Protein AF-A0A0S1YDM1-F1 (afdb_monomer_lite)

Structure (mmCIF, N/CA/C/O backbone):
data_AF-A0A0S1YDM1-F1
#
_entry.id   AF-A0A0S1YDM1-F1
#
loop_
_atom_site.group_PDB
_atom_site.id
_atom_site.type_symbol
_atom_site.label_atom_id
_atom_site.label_alt_id
_atom_site.label_comp_id
_atom_site.label_asym_id
_atom_site.label_entity_id
_atom_site.label_seq_id
_atom_site.pdbx_PDB_ins_code
_atom_site.Cartn_x
_atom_site.Cartn_y
_atom_site.Cartn_z
_atom_site.occupancy
_atom_site.B_iso_or_equiv
_atom_site.auth_seq_id
_atom_site.auth_comp_id
_atom_site.auth_asym_id
_atom_site.auth_atom_id
_atom_site.pdbx_PDB_model_num
ATOM 1 N N . ALA A 1 1 ? -24.135 -14.936 -1.635 1.00 32.44 1 ALA A N 1
ATOM 2 C CA . ALA A 1 1 ? -23.508 -14.567 -2.917 1.00 32.44 1 ALA A CA 1
ATOM 3 C C . ALA A 1 1 ? -22.575 -13.408 -2.622 1.00 32.44 1 ALA A C 1
ATOM 5 O O . ALA A 1 1 ? -23.009 -12.473 -1.967 1.00 32.44 1 ALA A O 1
ATOM 6 N N . ALA A 1 2 ? -21.295 -13.544 -2.960 1.00 26.58 2 ALA A N 1
ATOM 7 C CA . ALA A 1 2 ? -20.274 -12.556 -2.639 1.00 26.58 2 ALA A CA 1
ATOM 8 C C . ALA A 1 2 ? -20.527 -11.263 -3.426 1.00 26.58 2 ALA A C 1
ATOM 10 O O . ALA A 1 2 ? -20.578 -11.298 -4.653 1.00 26.58 2 ALA A O 1
ATOM 11 N N . ILE A 1 3 ? -20.692 -10.150 -2.713 1.00 24.20 3 ILE A N 1
ATOM 12 C CA . ILE A 1 3 ? -20.646 -8.800 -3.273 1.00 24.20 3 ILE A CA 1
ATOM 13 C C . ILE A 1 3 ? -19.376 -8.174 -2.704 1.00 24.20 3 ILE A C 1
ATOM 15 O O . ILE A 1 3 ? -19.343 -7.690 -1.578 1.00 24.20 3 ILE A O 1
ATOM 19 N N . THR A 1 4 ? -18.291 -8.274 -3.466 1.00 29.75 4 THR A N 1
ATOM 20 C CA . THR A 1 4 ? -17.037 -7.562 -3.218 1.00 29.75 4 THR A CA 1
ATOM 21 C C . THR A 1 4 ? -17.192 -6.144 -3.756 1.00 29.75 4 THR A C 1
ATOM 23 O O . THR A 1 4 ? -16.848 -5.871 -4.900 1.00 29.75 4 THR A O 1
ATOM 26 N N . GLY A 1 5 ? -17.763 -5.255 -2.947 1.00 26.64 5 GLY A N 1
ATOM 27 C CA . GLY A 1 5 ? -17.785 -3.818 -3.210 1.00 26.64 5 GLY A CA 1
ATOM 28 C C . GLY A 1 5 ? -16.510 -3.164 -2.691 1.00 26.64 5 GLY A C 1
ATOM 29 O O . GLY A 1 5 ? -16.541 -2.460 -1.686 1.00 26.64 5 GLY A O 1
ATOM 30 N N . TYR A 1 6 ? -15.379 -3.434 -3.342 1.00 29.48 6 TYR A N 1
ATOM 31 C CA . TYR A 1 6 ? -14.319 -2.435 -3.384 1.00 29.48 6 TYR A CA 1
ATOM 32 C C . TYR A 1 6 ? -14.695 -1.501 -4.528 1.00 29.48 6 TYR A C 1
ATOM 34 O O . TYR A 1 6 ? -14.703 -1.929 -5.678 1.00 29.48 6 TYR A O 1
ATOM 42 N N . ASP A 1 7 ? -15.024 -0.252 -4.204 1.00 27.28 7 ASP A N 1
ATOM 43 C CA . ASP A 1 7 ? -15.068 0.855 -5.161 1.00 27.28 7 ASP A CA 1
ATOM 44 C C . ASP A 1 7 ? -13.657 1.047 -5.752 1.00 27.28 7 ASP A C 1
ATOM 46 O O . ASP A 1 7 ? -12.884 1.917 -5.352 1.00 27.28 7 ASP A O 1
ATOM 50 N N . SER A 1 8 ? -13.288 0.174 -6.691 1.00 32.75 8 SER A N 1
ATOM 51 C CA . SER A 1 8 ? -12.158 0.344 -7.607 1.00 32.75 8 SER A CA 1
ATOM 52 C C . SER A 1 8 ? -12.532 1.205 -8.816 1.00 32.75 8 SER A C 1
ATOM 54 O O . SER A 1 8 ? -11.672 1.560 -9.623 1.00 32.75 8 SER A O 1
ATOM 56 N N . ASP A 1 9 ? -13.802 1.594 -8.927 1.00 30.91 9 ASP A N 1
ATOM 57 C CA . ASP A 1 9 ? -14.352 2.248 -10.114 1.00 30.91 9 ASP A CA 1
ATOM 58 C C . ASP A 1 9 ? -13.980 3.735 -10.228 1.00 30.91 9 ASP A C 1
ATOM 60 O O . ASP A 1 9 ? -14.318 4.382 -11.217 1.00 30.91 9 ASP A O 1
ATOM 64 N N . TYR A 1 10 ? -13.208 4.283 -9.280 1.00 31.48 10 TYR A N 1
ATOM 65 C CA . TYR A 1 10 ? -12.717 5.664 -9.373 1.00 31.48 10 TYR A CA 1
ATOM 66 C C . TYR A 1 10 ? -11.319 5.817 -10.003 1.00 31.48 10 TYR A C 1
ATOM 68 O O . TYR A 1 10 ? -10.929 6.938 -10.333 1.00 31.48 10 TYR A O 1
ATOM 76 N N . TYR A 1 11 ? -10.576 4.724 -10.235 1.00 32.38 11 TYR A N 1
ATOM 77 C CA . TYR A 1 11 ? -9.282 4.776 -10.944 1.00 32.38 11 TYR A CA 1
ATOM 78 C C . TYR A 1 11 ? -9.198 3.929 -12.214 1.00 32.38 11 TYR A C 1
ATOM 80 O O . TYR A 1 11 ? -8.277 4.131 -13.004 1.00 32.38 11 TYR A O 1
ATOM 88 N N . ALA A 1 12 ? -10.196 3.096 -12.509 1.00 33.78 12 ALA A N 1
ATOM 89 C CA . ALA A 1 12 ? -10.382 2.580 -13.857 1.00 33.78 12 ALA A CA 1
ATOM 90 C C . ALA A 1 12 ? -11.057 3.655 -14.723 1.00 33.78 12 ALA A C 1
ATOM 92 O O . ALA A 1 12 ? -12.190 3.503 -15.178 1.00 33.78 12 ALA A O 1
ATOM 93 N N . ARG A 1 13 ? -10.344 4.758 -15.004 1.00 31.86 13 ARG A N 1
ATOM 94 C CA . ARG A 1 13 ? -10.585 5.405 -16.293 1.00 31.86 13 ARG A CA 1
ATOM 95 C C . ARG A 1 13 ? -10.283 4.321 -17.316 1.00 31.86 13 ARG A C 1
ATOM 97 O O . ARG A 1 13 ? -9.120 4.013 -17.557 1.00 31.86 13 ARG A O 1
ATOM 104 N N . TYR A 1 14 ? -11.340 3.739 -17.873 1.00 36.03 14 TYR A N 1
ATOM 105 C CA . TYR A 1 14 ? -11.335 3.265 -19.243 1.00 36.03 14 TYR A CA 1
ATOM 106 C C . TYR A 1 14 ? -10.767 4.419 -20.069 1.00 36.03 14 TYR A C 1
ATOM 108 O O . TYR A 1 14 ? -11.479 5.339 -20.469 1.00 36.03 14 TYR A O 1
ATOM 116 N N . ILE A 1 15 ? -9.445 4.429 -20.228 1.00 39.94 15 ILE A N 1
ATOM 117 C CA . ILE A 1 15 ? -8.819 5.085 -21.353 1.00 39.94 15 ILE A CA 1
ATOM 118 C C . ILE A 1 15 ? -9.238 4.181 -22.496 1.00 39.94 15 ILE A C 1
ATOM 120 O O . ILE A 1 15 ? -8.611 3.158 -22.760 1.00 39.94 15 ILE A O 1
ATOM 124 N N . ASP A 1 16 ? -10.380 4.517 -23.089 1.00 41.19 16 ASP A N 1
ATOM 125 C CA . ASP A 1 16 ? -10.638 4.175 -24.476 1.00 41.19 16 ASP A CA 1
ATOM 126 C C . ASP A 1 16 ? -9.322 4.483 -25.203 1.00 41.19 16 ASP A C 1
ATOM 128 O O . ASP A 1 16 ? -8.833 5.614 -25.050 1.00 41.19 16 ASP A O 1
ATOM 132 N N . PRO A 1 17 ? -8.633 3.494 -25.802 1.00 48.62 17 PRO A N 1
ATOM 133 C CA . PRO A 1 17 ? -7.357 3.746 -26.439 1.00 48.62 17 PRO A CA 1
ATOM 134 C C . PRO A 1 17 ? -7.623 4.806 -27.493 1.00 48.62 17 PRO A C 1
ATOM 136 O O . PRO A 1 17 ? -8.245 4.528 -28.510 1.00 48.62 17 PRO A O 1
ATOM 139 N N . ASP A 1 18 ? -7.213 6.039 -27.195 1.00 50.53 18 ASP A N 1
ATOM 140 C CA . ASP A 1 18 ? -7.276 7.159 -28.118 1.00 50.53 18 ASP A CA 1
ATOM 141 C C . ASP A 1 18 ? -6.656 6.629 -29.414 1.00 50.53 18 ASP A C 1
ATOM 143 O O . ASP A 1 18 ? -5.448 6.382 -29.456 1.00 50.53 18 ASP A O 1
ATOM 147 N N . GLU A 1 19 ? -7.466 6.397 -30.456 1.00 55.09 19 GLU A N 1
ATOM 148 C CA . GLU A 1 19 ? -7.022 5.743 -31.704 1.00 55.09 19 GLU A CA 1
ATOM 149 C C . GLU A 1 19 ? -5.884 6.526 -32.393 1.00 55.09 19 GLU A C 1
ATOM 151 O O . GLU A 1 19 ? -5.262 6.053 -33.341 1.00 55.09 19 GLU A O 1
ATOM 156 N N . ASN A 1 20 ? -5.589 7.721 -31.872 1.00 68.06 20 ASN A N 1
ATOM 157 C CA . ASN A 1 20 ? -4.557 8.646 -32.298 1.00 68.06 20 ASN A CA 1
ATOM 158 C C . ASN A 1 20 ? -3.315 8.683 -31.377 1.00 68.06 20 ASN A C 1
ATOM 160 O O . ASN A 1 20 ? -2.528 9.628 -31.468 1.00 68.06 20 ASN A O 1
ATOM 164 N N . LYS A 1 21 ? -3.116 7.728 -30.457 1.00 77.62 21 LYS A N 1
ATOM 165 C CA . LYS A 1 21 ? -1.945 7.699 -29.558 1.00 77.62 21 LYS A CA 1
ATOM 166 C C . LYS A 1 21 ? -1.210 6.366 -29.580 1.00 77.62 21 LYS A C 1
ATOM 168 O O . LYS A 1 21 ? -1.808 5.302 -29.702 1.00 77.62 21 LYS A O 1
ATOM 173 N N . ILE A 1 22 ? 0.112 6.442 -29.442 1.00 83.56 22 ILE A N 1
ATOM 174 C CA . ILE A 1 22 ? 0.943 5.264 -29.200 1.00 83.56 22 ILE A CA 1
ATOM 175 C C . ILE A 1 22 ? 0.695 4.789 -27.768 1.00 83.56 22 ILE A C 1
ATOM 177 O O . ILE A 1 22 ? 0.788 5.569 -26.815 1.00 83.56 22 ILE A O 1
ATOM 181 N N . THR A 1 23 ? 0.397 3.502 -27.630 1.00 88.38 23 THR A N 1
ATOM 182 C CA . THR A 1 23 ? 0.085 2.864 -26.351 1.00 88.38 23 THR A CA 1
ATOM 183 C C . THR A 1 23 ? 0.954 1.633 -26.132 1.00 88.38 23 THR A C 1
ATOM 185 O O . THR A 1 23 ? 1.455 1.020 -27.076 1.00 88.38 23 THR A O 1
ATOM 188 N N . PHE A 1 24 ? 1.143 1.270 -24.868 1.00 90.25 24 PHE A N 1
ATOM 189 C CA . PHE A 1 24 ? 1.845 0.068 -24.448 1.00 90.25 24 PHE A CA 1
ATOM 190 C C . PHE A 1 24 ? 0.933 -0.757 -23.549 1.00 90.25 24 PHE A C 1
ATOM 192 O O . PHE A 1 24 ? 0.571 -0.323 -22.454 1.00 90.25 24 PHE A O 1
ATOM 199 N N . ALA A 1 25 ? 0.617 -1.970 -23.989 1.00 92.38 25 ALA A N 1
ATOM 200 C CA . ALA A 1 25 ? 0.112 -3.019 -23.123 1.00 92.38 25 ALA A CA 1
ATOM 201 C C . ALA A 1 25 ? 1.315 -3.682 -22.437 1.00 92.38 25 ALA A C 1
ATOM 203 O O . ALA A 1 25 ? 2.121 -4.355 -23.084 1.00 92.38 25 ALA A O 1
ATOM 204 N N . ILE A 1 26 ? 1.468 -3.485 -21.131 1.00 93.38 26 ILE A N 1
ATOM 205 C CA . ILE A 1 26 ? 2.567 -4.057 -20.350 1.00 93.38 26 ILE A CA 1
ATOM 206 C C . ILE A 1 26 ? 2.018 -5.227 -19.521 1.00 93.38 26 ILE A C 1
ATOM 208 O O . ILE A 1 26 ? 1.222 -5.058 -18.596 1.00 93.38 26 ILE A O 1
ATOM 212 N N . ASN A 1 27 ? 2.451 -6.434 -19.886 1.00 93.06 27 ASN A N 1
ATOM 213 C CA . ASN A 1 27 ? 2.052 -7.711 -19.301 1.00 93.06 27 ASN A CA 1
ATOM 214 C C . ASN A 1 27 ? 3.294 -8.490 -18.869 1.00 93.06 27 ASN A C 1
ATOM 216 O O . ASN A 1 27 ? 3.722 -9.426 -19.549 1.00 93.06 27 ASN A O 1
ATOM 220 N N . VAL A 1 28 ? 3.877 -8.069 -17.751 1.00 94.00 28 VAL A N 1
ATOM 221 C CA . VAL A 1 28 ? 5.084 -8.674 -17.187 1.00 94.00 28 VAL A CA 1
ATOM 222 C C . VAL A 1 28 ? 4.777 -9.378 -15.872 1.00 94.00 28 VAL A C 1
ATOM 224 O O . VAL A 1 28 ? 3.833 -9.026 -15.171 1.00 94.00 28 VAL A O 1
ATOM 227 N N . ASP A 1 29 ? 5.598 -10.356 -15.520 1.00 94.44 29 ASP A N 1
ATOM 228 C CA . ASP A 1 29 ? 5.584 -10.959 -14.190 1.00 94.44 29 ASP A CA 1
ATOM 229 C C . ASP A 1 29 ? 6.898 -10.638 -13.465 1.00 94.44 29 ASP A C 1
ATOM 231 O O . ASP A 1 29 ? 7.967 -10.539 -14.062 1.00 94.44 29 ASP A O 1
ATOM 235 N N . GLY A 1 30 ? 6.833 -10.417 -12.161 1.00 94.38 30 GLY A N 1
ATOM 236 C CA . GLY A 1 30 ? 7.998 -10.200 -11.321 1.00 94.38 30 GLY A CA 1
ATOM 237 C C . GLY A 1 30 ? 8.672 -11.513 -10.955 1.00 94.38 30 GLY A C 1
ATOM 238 O O . GLY A 1 30 ? 8.038 -12.386 -10.379 1.00 94.38 30 GLY A O 1
ATOM 239 N N . PHE A 1 31 ? 9.963 -11.632 -11.229 1.00 95.00 31 PHE A N 1
ATOM 240 C CA . PHE A 1 31 ? 10.828 -12.729 -10.821 1.00 95.00 31 PHE A CA 1
ATOM 241 C C . PHE A 1 31 ? 11.719 -12.273 -9.663 1.00 95.00 31 PHE A C 1
ATOM 243 O O . PHE A 1 31 ? 12.520 -11.348 -9.813 1.00 95.00 31 PHE A O 1
ATOM 250 N N . VAL A 1 32 ? 11.579 -12.896 -8.493 1.00 93.88 32 VAL A N 1
ATOM 251 C CA . VAL A 1 32 ? 12.285 -12.458 -7.280 1.00 93.88 32 VAL A CA 1
ATOM 252 C C . VAL A 1 32 ? 13.709 -13.035 -7.228 1.00 93.88 32 VAL A C 1
ATOM 254 O O . VAL A 1 32 ? 13.878 -14.248 -7.093 1.00 93.88 32 VAL A O 1
ATOM 257 N N . GLU A 1 33 ? 14.731 -12.168 -7.263 1.00 90.81 33 GLU A N 1
ATOM 258 C CA . GLU A 1 33 ? 16.161 -12.511 -7.197 1.00 90.81 33 GLU A CA 1
ATOM 259 C C . GLU A 1 33 ? 16.465 -13.497 -6.063 1.00 90.81 33 GLU A C 1
ATOM 261 O O . GLU A 1 33 ? 16.051 -13.315 -4.916 1.00 90.81 33 GLU A O 1
ATOM 266 N N . GLY A 1 34 ? 17.228 -14.545 -6.381 1.00 83.75 34 GLY A N 1
ATOM 267 C CA . GLY A 1 34 ? 17.620 -15.563 -5.404 1.00 83.75 34 GLY A CA 1
ATOM 268 C C . GLY A 1 34 ? 16.482 -16.492 -4.969 1.00 83.75 34 GLY A C 1
ATOM 269 O O . GLY A 1 34 ? 16.659 -17.270 -4.032 1.00 83.75 34 GLY A O 1
ATOM 270 N N . SER A 1 35 ? 15.329 -16.443 -5.637 1.00 84.44 35 SER A N 1
ATOM 271 C CA . SER A 1 35 ? 14.209 -17.355 -5.415 1.00 84.44 35 SER A CA 1
ATOM 272 C C . SER A 1 35 ? 13.588 -17.806 -6.741 1.00 84.44 35 SER A C 1
ATOM 274 O O . SER A 1 35 ? 13.873 -17.240 -7.789 1.00 84.44 35 SER A O 1
ATOM 276 N N . ASN A 1 36 ? 12.709 -18.809 -6.686 1.00 82.56 36 ASN A N 1
ATOM 277 C CA . ASN A 1 36 ? 11.883 -19.226 -7.828 1.00 82.56 36 ASN A CA 1
ATOM 278 C C . ASN A 1 36 ? 10.458 -18.649 -7.738 1.00 82.56 36 ASN A C 1
ATOM 280 O O . ASN A 1 36 ? 9.514 -19.246 -8.249 1.00 82.56 36 ASN A O 1
ATOM 284 N N . GLN A 1 37 ? 10.274 -17.555 -6.995 1.00 91.00 37 GLN A N 1
ATOM 285 C CA . GLN A 1 37 ? 8.965 -16.951 -6.793 1.00 91.00 37 GLN A CA 1
ATOM 286 C C . GLN A 1 37 ? 8.643 -15.982 -7.935 1.00 91.00 37 GLN A C 1
ATOM 288 O O . GLN A 1 37 ? 9.402 -15.045 -8.191 1.00 91.00 37 GLN A O 1
ATOM 293 N N . GLU A 1 38 ? 7.480 -16.188 -8.551 1.00 92.94 38 GLU A N 1
ATOM 294 C CA . GLU A 1 38 ? 6.880 -15.277 -9.524 1.00 92.94 38 GLU A CA 1
ATOM 295 C C . GLU A 1 38 ? 5.737 -14.471 -8.887 1.00 92.94 38 GLU A C 1
ATOM 297 O O . GLU A 1 38 ? 4.997 -14.971 -8.034 1.00 92.94 38 GLU A O 1
ATOM 302 N N . ILE A 1 39 ? 5.598 -13.210 -9.291 1.00 91.62 39 ILE A N 1
ATOM 303 C CA . ILE A 1 39 ? 4.584 -12.268 -8.807 1.00 91.62 39 ILE A CA 1
ATOM 304 C C . ILE A 1 39 ? 3.885 -11.652 -10.014 1.00 91.62 39 ILE A C 1
ATOM 306 O O . ILE A 1 39 ? 4.530 -11.078 -10.881 1.00 91.62 39 ILE A O 1
ATOM 310 N N . LEU A 1 40 ? 2.561 -11.737 -10.076 1.00 91.19 40 LEU A N 1
ATOM 311 C CA . LEU A 1 40 ? 1.801 -11.203 -11.207 1.00 91.19 40 LEU A CA 1
ATOM 312 C C . LEU A 1 40 ? 1.792 -9.662 -11.182 1.00 91.19 40 LEU A C 1
ATOM 314 O O . LEU A 1 40 ? 1.303 -9.071 -10.219 1.00 91.19 40 LEU A O 1
ATOM 318 N N . ILE A 1 41 ? 2.289 -9.018 -12.248 1.00 86.81 41 ILE A N 1
ATOM 319 C CA . ILE A 1 41 ? 2.290 -7.548 -12.432 1.00 86.81 41 ILE A CA 1
ATOM 320 C C . ILE A 1 41 ? 1.743 -7.219 -13.834 1.00 86.81 41 ILE A C 1
ATOM 322 O O . ILE A 1 41 ? 2.421 -6.691 -14.715 1.00 86.81 41 ILE A O 1
ATOM 326 N N . ARG A 1 42 ? 0.485 -7.597 -14.074 1.00 82.88 42 ARG A N 1
ATOM 327 C CA . ARG A 1 42 ? -0.145 -7.552 -15.405 1.00 82.88 42 ARG A CA 1
ATOM 328 C C 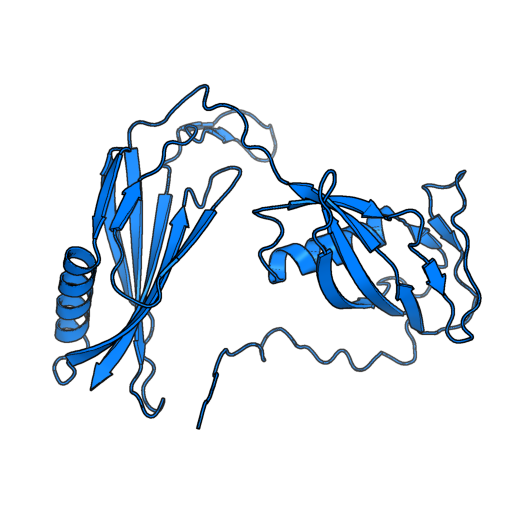. ARG A 1 42 ? -1.197 -6.451 -15.518 1.00 82.88 42 ARG A C 1
ATOM 330 O O . ARG A 1 42 ? -1.681 -5.947 -14.507 1.00 82.88 42 ARG A O 1
ATOM 337 N N . GLY A 1 43 ? -1.601 -6.149 -16.755 1.00 78.50 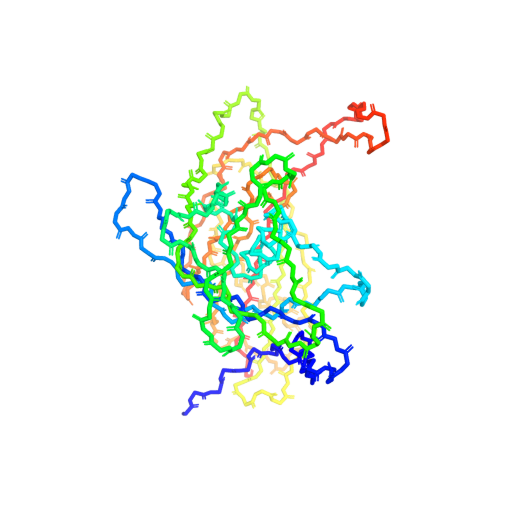43 GLY A N 1
ATOM 338 C CA . GLY A 1 43 ? -2.749 -5.281 -17.039 1.00 78.50 43 GLY A CA 1
ATOM 339 C C . GLY A 1 43 ? -2.445 -3.786 -16.991 1.00 78.50 43 GLY A C 1
ATOM 340 O O . GLY A 1 43 ? -3.336 -2.990 -16.712 1.00 78.50 43 GLY A O 1
ATOM 341 N N . ILE A 1 44 ? -1.195 -3.397 -17.241 1.00 87.06 44 ILE A N 1
ATOM 342 C CA . ILE A 1 44 ? -0.796 -1.990 -17.280 1.00 87.06 44 ILE A CA 1
ATOM 343 C C . ILE A 1 44 ? -1.007 -1.460 -18.700 1.00 87.06 44 ILE A C 1
ATOM 345 O O . ILE A 1 44 ? -0.499 -2.035 -19.665 1.00 87.06 44 ILE A O 1
ATOM 349 N N . HIS A 1 45 ? -1.701 -0.330 -18.813 1.00 85.75 45 HIS A N 1
ATOM 350 C CA . HIS A 1 45 ? -1.821 0.433 -20.053 1.00 85.75 45 HIS A CA 1
ATOM 351 C C . HIS A 1 45 ? -1.072 1.758 -19.901 1.00 85.75 45 HIS A C 1
ATOM 353 O O . HIS A 1 45 ? -1.514 2.647 -19.174 1.00 85.75 45 HIS A O 1
ATOM 359 N N . HIS A 1 46 ? 0.073 1.884 -20.575 1.00 84.56 46 HIS A N 1
ATOM 360 C CA . HIS A 1 46 ? 0.866 3.117 -20.609 1.00 84.56 46 HIS A CA 1
ATOM 361 C C . HIS A 1 46 ? 0.627 3.858 -21.923 1.00 84.56 46 HIS A C 1
ATOM 363 O O . HIS A 1 46 ? 0.606 3.252 -22.994 1.00 84.56 46 HIS A O 1
ATOM 369 N N . VAL A 1 47 ? 0.438 5.172 -21.852 1.00 84.06 47 VAL A N 1
ATOM 370 C CA . VAL A 1 47 ? 0.171 6.026 -23.016 1.00 84.06 47 VAL A CA 1
ATOM 371 C C . VAL A 1 47 ? 1.287 7.052 -23.110 1.00 84.06 47 VAL A C 1
ATOM 373 O O . VAL A 1 47 ? 1.545 7.752 -22.133 1.00 84.06 47 VAL A O 1
ATOM 376 N N . LEU A 1 48 ? 1.919 7.177 -24.281 1.00 77.31 48 LEU A N 1
ATOM 377 C CA . LEU A 1 48 ? 2.902 8.242 -24.480 1.00 77.31 48 LEU A CA 1
ATOM 378 C C . LEU A 1 48 ? 2.206 9.598 -24.487 1.00 77.31 48 LEU A C 1
ATOM 380 O O . LEU A 1 48 ? 1.241 9.827 -25.222 1.00 77.31 48 LEU A O 1
ATOM 384 N N . THR A 1 49 ? 2.715 10.505 -23.662 1.00 69.75 49 THR A N 1
ATOM 385 C CA . THR A 1 49 ? 2.164 11.851 -23.500 1.00 69.75 49 THR A CA 1
ATOM 386 C C . THR A 1 49 ? 2.440 12.733 -24.719 1.00 69.75 49 THR A C 1
ATOM 388 O O . 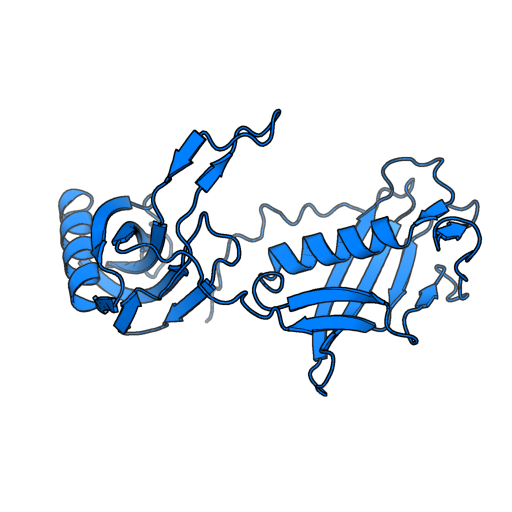THR A 1 49 ? 1.612 13.581 -25.049 1.00 69.75 49 THR A O 1
ATOM 391 N N . ASP A 1 50 ? 3.570 12.523 -25.404 1.00 73.56 50 ASP A N 1
ATOM 392 C CA . ASP A 1 50 ? 3.932 13.211 -26.647 1.00 73.56 50 ASP A CA 1
ATOM 393 C C . ASP A 1 50 ? 3.738 12.282 -27.856 1.00 73.56 50 ASP A C 1
ATOM 395 O O . ASP A 1 50 ? 4.412 11.267 -28.011 1.00 73.56 50 ASP A O 1
ATOM 399 N N . GLN A 1 51 ? 2.822 12.650 -28.753 1.00 64.69 51 GLN A N 1
ATOM 400 C CA . GLN A 1 51 ? 2.526 11.888 -29.973 1.00 64.69 51 GLN A CA 1
ATOM 401 C C . GLN A 1 51 ? 3.684 11.882 -30.982 1.00 64.69 51 GLN A C 1
ATOM 403 O O . GLN A 1 51 ? 3.725 11.022 -31.859 1.00 64.69 51 GLN A O 1
ATOM 408 N N . ASN A 1 52 ? 4.625 12.823 -30.867 1.00 66.88 52 ASN A N 1
ATOM 409 C CA . ASN A 1 52 ? 5.834 12.862 -31.686 1.00 66.88 52 ASN A CA 1
ATOM 410 C C . ASN A 1 52 ? 6.994 12.078 -31.057 1.00 66.88 52 ASN A C 1
ATOM 412 O O . ASN A 1 52 ? 8.056 11.960 -31.676 1.00 66.88 52 ASN A O 1
ATOM 416 N N . GLN A 1 53 ? 6.813 11.537 -29.847 1.00 76.44 53 GLN A N 1
ATOM 417 C CA . GLN A 1 53 ? 7.807 10.704 -29.193 1.00 76.44 53 GLN A CA 1
ATOM 418 C C . GLN A 1 53 ? 7.916 9.367 -29.932 1.00 76.44 53 GLN A C 1
ATOM 420 O O . GLN A 1 53 ? 7.080 8.476 -29.817 1.00 76.44 53 GLN A O 1
ATOM 425 N N . LYS A 1 54 ? 9.000 9.227 -30.695 1.00 83.06 54 LYS A N 1
ATOM 426 C CA . LYS A 1 54 ? 9.345 8.003 -31.437 1.00 83.06 54 LYS A CA 1
ATOM 427 C C . LYS A 1 54 ? 10.330 7.112 -30.690 1.00 83.06 54 LYS A C 1
ATOM 429 O O . LYS A 1 54 ? 10.911 6.199 -31.269 1.00 83.06 54 LYS A O 1
ATOM 434 N N . ILE A 1 55 ? 10.595 7.420 -29.428 1.00 87.38 55 ILE A N 1
ATOM 435 C CA . ILE A 1 55 ? 11.582 6.724 -28.613 1.00 87.38 55 ILE A CA 1
ATOM 436 C C . ILE A 1 55 ? 10.978 6.519 -27.236 1.00 87.38 55 ILE A C 1
ATOM 438 O O . ILE A 1 55 ? 10.614 7.490 -26.581 1.00 87.38 55 ILE A O 1
ATOM 442 N N . VAL A 1 56 ? 10.903 5.272 -26.789 1.00 89.62 56 VAL A N 1
ATOM 443 C CA . VAL A 1 56 ? 10.562 4.949 -25.402 1.00 89.62 56 VAL A CA 1
ATOM 444 C C . VAL A 1 56 ? 11.827 4.538 -24.668 1.00 89.62 56 VAL A C 1
ATOM 446 O O . VAL A 1 56 ? 12.643 3.781 -25.201 1.00 89.62 56 VAL A O 1
ATOM 449 N N . THR A 1 57 ? 12.024 5.047 -23.457 1.00 91.00 57 THR A N 1
ATOM 450 C CA . THR A 1 57 ? 13.184 4.663 -22.647 1.00 91.00 57 THR A CA 1
ATOM 451 C C . THR A 1 57 ? 12.843 3.476 -21.759 1.00 91.00 57 THR A C 1
ATOM 453 O O . THR A 1 57 ? 11.704 3.291 -21.325 1.00 91.00 57 THR A O 1
ATOM 456 N N . LYS A 1 58 ? 13.856 2.674 -21.435 1.00 91.62 58 LYS A N 1
ATOM 457 C CA . LYS A 1 58 ? 13.732 1.628 -20.421 1.00 91.62 58 LYS A CA 1
ATOM 458 C C . LYS A 1 58 ? 13.250 2.186 -19.079 1.00 91.62 58 LYS A C 1
ATOM 460 O O . LYS A 1 58 ? 12.418 1.563 -18.426 1.00 91.62 58 LYS A O 1
ATOM 465 N N . ALA A 1 59 ? 13.762 3.353 -18.684 1.00 90.38 59 ALA A N 1
ATOM 466 C CA . ALA A 1 59 ? 13.395 4.008 -17.435 1.00 90.38 59 ALA A CA 1
ATOM 467 C C . ALA A 1 59 ? 11.899 4.344 -17.382 1.00 90.38 59 ALA A C 1
ATOM 469 O O . ALA A 1 59 ? 11.267 4.074 -16.368 1.00 90.38 59 ALA A O 1
ATOM 470 N N . GLU A 1 60 ? 11.332 4.853 -18.478 1.00 90.00 60 GLU A N 1
ATOM 471 C CA . GLU A 1 60 ? 9.904 5.165 -18.588 1.00 90.00 60 GLU A CA 1
ATOM 472 C C . GLU A 1 60 ? 9.024 3.913 -18.430 1.00 90.00 60 GLU A C 1
ATOM 474 O O . GLU A 1 60 ? 8.060 3.921 -17.668 1.00 90.00 60 GLU A O 1
ATOM 479 N N . LEU A 1 61 ? 9.390 2.801 -19.078 1.00 92.38 61 LEU A N 1
ATOM 480 C CA . LEU A 1 61 ? 8.652 1.538 -18.949 1.00 92.38 61 LEU A CA 1
ATOM 481 C C . LEU A 1 61 ? 8.763 0.942 -17.539 1.00 92.38 61 LEU A C 1
ATOM 483 O O . LEU A 1 61 ? 7.774 0.447 -16.999 1.00 92.38 61 LEU A O 1
ATOM 487 N N . LEU A 1 62 ? 9.951 0.998 -16.928 1.00 93.94 62 LEU A N 1
ATOM 488 C CA . LEU A 1 62 ? 10.136 0.581 -15.537 1.00 93.94 62 LEU A CA 1
ATOM 489 C C . LEU A 1 62 ? 9.346 1.476 -14.575 1.00 93.94 62 LEU A C 1
ATOM 491 O O . LEU A 1 62 ? 8.823 0.967 -13.590 1.00 93.94 62 LEU A O 1
ATOM 495 N N . ASP A 1 63 ? 9.216 2.775 -14.846 1.00 90.50 63 ASP A N 1
ATOM 496 C CA . ASP A 1 63 ? 8.427 3.693 -14.020 1.00 90.50 63 ASP A CA 1
ATOM 497 C C . ASP A 1 63 ? 6.926 3.375 -14.073 1.00 90.50 63 ASP A C 1
ATOM 499 O O . ASP A 1 63 ? 6.278 3.283 -13.029 1.00 90.50 63 ASP A O 1
ATOM 503 N N . ALA A 1 64 ? 6.393 3.060 -15.259 1.00 90.06 64 ALA A N 1
ATOM 504 C CA . ALA A 1 64 ? 5.020 2.570 -15.400 1.00 90.06 64 ALA A CA 1
ATOM 505 C C . ALA A 1 64 ? 4.780 1.281 -14.584 1.00 90.06 64 ALA A C 1
ATOM 507 O O . ALA A 1 64 ? 3.748 1.133 -13.925 1.00 90.06 64 ALA A O 1
ATOM 508 N N . ILE A 1 65 ? 5.758 0.368 -14.565 1.00 93.00 65 ILE A N 1
ATOM 509 C CA . ILE A 1 65 ? 5.706 -0.860 -13.755 1.00 93.00 65 ILE A CA 1
ATOM 510 C C . ILE A 1 65 ? 5.804 -0.541 -12.258 1.00 93.00 65 ILE A C 1
ATOM 512 O O . ILE A 1 65 ? 5.041 -1.105 -11.473 1.00 93.00 65 ILE A O 1
ATOM 516 N N . ARG A 1 66 ? 6.676 0.390 -11.841 1.00 89.69 66 ARG A N 1
ATOM 517 C CA . ARG A 1 66 ? 6.757 0.848 -10.441 1.00 89.69 66 ARG A CA 1
ATOM 518 C C . ARG A 1 66 ? 5.437 1.436 -9.973 1.00 89.69 66 ARG A C 1
ATOM 520 O O . ARG A 1 66 ? 4.988 1.095 -8.884 1.00 89.69 66 ARG A O 1
ATOM 527 N N . HIS A 1 67 ? 4.799 2.267 -10.791 1.00 86.62 67 HIS A N 1
ATOM 528 C CA . HIS A 1 67 ? 3.499 2.837 -10.463 1.00 86.62 67 HIS A CA 1
ATOM 529 C C . HIS A 1 67 ? 2.452 1.738 -10.222 1.00 86.62 67 HIS A C 1
ATOM 531 O O . HIS A 1 67 ? 1.739 1.772 -9.221 1.00 86.62 67 HIS A O 1
ATOM 537 N N . GLN A 1 68 ? 2.418 0.704 -11.069 1.00 88.06 68 GLN A N 1
ATOM 538 C CA . GLN A 1 68 ? 1.544 -0.447 -10.840 1.00 88.06 68 GLN A CA 1
ATOM 539 C C . GLN A 1 68 ? 1.903 -1.216 -9.565 1.00 88.06 68 GLN A C 1
ATOM 541 O O . GLN A 1 68 ? 1.011 -1.625 -8.825 1.00 88.06 68 GLN A O 1
ATOM 546 N N . MET A 1 69 ? 3.192 -1.407 -9.276 1.00 87.62 69 MET A N 1
ATOM 547 C CA . MET A 1 69 ? 3.626 -2.061 -8.040 1.00 87.62 69 MET A CA 1
ATOM 548 C C . MET A 1 69 ? 3.155 -1.312 -6.790 1.00 87.62 69 MET A C 1
ATOM 550 O O . MET A 1 69 ? 2.774 -1.974 -5.830 1.00 87.62 69 MET A O 1
ATOM 554 N N . VAL A 1 70 ? 3.124 0.027 -6.814 1.00 81.44 70 VAL A N 1
ATOM 555 C CA . VAL A 1 70 ? 2.565 0.850 -5.725 1.00 81.44 70 VAL A CA 1
ATOM 556 C C . VAL A 1 70 ? 1.070 0.580 -5.546 1.00 81.44 70 VAL A C 1
ATOM 558 O O . VAL A 1 70 ? 0.606 0.370 -4.426 1.00 81.44 70 VAL A O 1
ATOM 561 N N . LEU A 1 71 ? 0.305 0.525 -6.641 1.00 79.00 71 LEU A N 1
ATOM 562 C CA . LEU A 1 71 ? -1.132 0.217 -6.589 1.00 79.00 71 LEU A CA 1
ATOM 563 C C . LEU A 1 71 ? -1.405 -1.194 -6.050 1.00 79.00 71 LEU A C 1
ATOM 565 O O . LEU A 1 71 ? -2.364 -1.401 -5.309 1.00 79.00 71 LEU A O 1
ATOM 569 N N . LEU A 1 72 ? -0.541 -2.151 -6.392 1.00 82.44 72 LEU A N 1
ATOM 570 C CA . LEU A 1 72 ? -0.592 -3.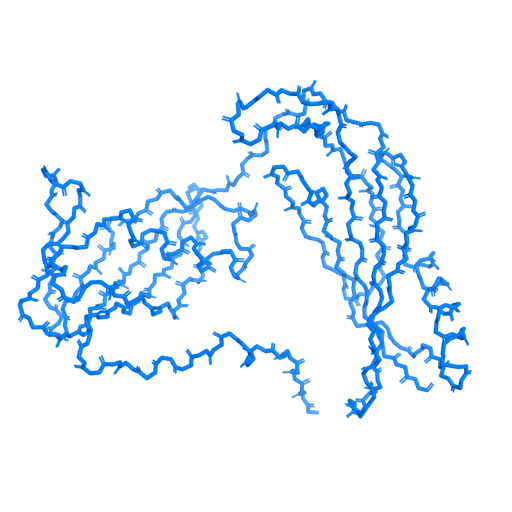530 -5.905 1.00 82.44 72 LEU A CA 1
ATOM 571 C C . LEU A 1 72 ? 0.049 -3.712 -4.519 1.00 82.44 72 LEU A C 1
ATOM 573 O O . LEU A 1 72 ? 0.086 -4.837 -4.024 1.00 82.44 72 LEU A O 1
ATOM 577 N N . GLN A 1 73 ? 0.563 -2.642 -3.900 1.00 80.31 73 GLN A N 1
ATOM 578 C CA . GLN A 1 73 ? 1.258 -2.673 -2.606 1.00 80.31 73 GLN A CA 1
ATOM 579 C C . GLN A 1 73 ? 2.470 -3.627 -2.574 1.00 80.31 73 GLN A C 1
ATOM 581 O O . GLN A 1 73 ? 2.858 -4.151 -1.527 1.00 80.31 73 GLN A O 1
ATOM 586 N N . LEU A 1 74 ? 3.082 -3.882 -3.732 1.00 84.12 74 LEU A N 1
ATOM 587 C CA . LEU A 1 74 ? 4.263 -4.738 -3.865 1.00 84.12 74 LEU A CA 1
ATOM 588 C C . LEU A 1 74 ? 5.555 -3.986 -3.543 1.00 84.12 74 LEU A C 1
ATOM 590 O O . LEU A 1 74 ? 6.541 -4.602 -3.134 1.00 84.12 74 LEU A O 1
ATOM 594 N N . ASP A 1 75 ? 5.549 -2.666 -3.710 1.00 76.19 75 ASP A N 1
ATOM 595 C CA . ASP A 1 75 ? 6.688 -1.773 -3.500 1.00 76.19 75 ASP A CA 1
ATOM 596 C C . ASP A 1 75 ? 7.195 -1.755 -2.048 1.00 76.19 75 ASP A C 1
ATOM 598 O O . ASP A 1 75 ? 8.350 -1.403 -1.814 1.00 76.19 75 ASP A O 1
ATOM 602 N N . TYR A 1 76 ? 6.381 -2.201 -1.086 1.00 74.12 76 TYR A N 1
ATOM 603 C CA . TYR A 1 76 ? 6.786 -2.367 0.316 1.00 74.12 76 TYR A CA 1
ATOM 604 C C . TYR A 1 76 ? 7.701 -3.571 0.542 1.00 74.12 76 TYR A C 1
ATOM 606 O O . TYR A 1 76 ? 8.615 -3.520 1.361 1.00 74.12 76 TYR A O 1
ATOM 614 N N . SER A 1 77 ? 7.456 -4.666 -0.179 1.00 82.56 77 SER A N 1
ATOM 615 C CA . SER A 1 77 ? 8.201 -5.922 -0.013 1.00 82.56 77 SER A CA 1
ATOM 616 C C . SER A 1 77 ? 9.320 -6.074 -1.038 1.00 82.56 77 SER A C 1
ATOM 618 O O . SER A 1 77 ? 10.300 -6.780 -0.789 1.00 82.56 77 SER A O 1
ATOM 620 N N . TYR A 1 78 ? 9.179 -5.419 -2.190 1.00 89.38 78 TYR A N 1
ATOM 621 C CA . TYR A 1 78 ? 10.052 -5.608 -3.336 1.00 89.38 78 TYR A CA 1
ATOM 622 C C . TYR A 1 78 ? 10.529 -4.280 -3.919 1.00 89.38 78 TYR A C 1
ATOM 624 O O . TYR A 1 78 ? 9.823 -3.274 -3.958 1.00 89.38 78 TYR A O 1
ATOM 632 N N . GLU A 1 79 ? 11.761 -4.294 -4.400 1.00 90.88 79 GLU A N 1
ATOM 633 C CA . GLU A 1 79 ? 12.350 -3.263 -5.236 1.00 90.88 79 GLU A CA 1
ATOM 634 C C . GLU A 1 79 ? 12.357 -3.758 -6.686 1.00 90.88 79 GLU A C 1
ATOM 636 O O . GLU A 1 79 ? 12.786 -4.883 -6.955 1.00 90.88 79 GLU A O 1
ATOM 641 N N . LEU A 1 80 ? 11.884 -2.925 -7.619 1.00 93.62 80 LEU A N 1
ATOM 642 C CA . LEU A 1 80 ? 12.015 -3.185 -9.052 1.00 93.62 80 LEU A CA 1
ATOM 643 C C . LEU A 1 80 ? 13.442 -2.860 -9.497 1.00 93.62 80 LEU A C 1
ATOM 645 O O . LEU A 1 80 ? 13.814 -1.683 -9.556 1.00 93.62 80 LEU A O 1
ATOM 649 N N . VAL A 1 81 ? 14.207 -3.900 -9.828 1.00 94.44 81 VAL A N 1
ATOM 650 C CA . VAL A 1 81 ? 15.618 -3.789 -10.210 1.00 94.44 81 VAL A CA 1
ATOM 651 C C . VAL A 1 81 ? 15.741 -3.463 -11.694 1.00 94.44 81 VAL A C 1
ATOM 653 O O . VAL A 1 81 ? 16.266 -2.413 -12.056 1.00 94.44 81 VAL A O 1
ATOM 656 N N . ASP A 1 82 ? 15.263 -4.365 -12.552 1.00 95.31 82 ASP A N 1
ATOM 657 C CA . ASP A 1 82 ? 15.437 -4.279 -14.003 1.00 95.31 82 ASP A CA 1
ATOM 658 C C . ASP A 1 82 ? 14.450 -5.211 -14.744 1.00 95.31 82 ASP A C 1
ATOM 660 O O . ASP A 1 82 ? 13.692 -5.943 -14.119 1.00 95.31 82 ASP A O 1
ATOM 664 N N . PHE A 1 83 ? 14.455 -5.226 -16.072 1.00 95.38 83 PHE A N 1
ATOM 665 C CA . PHE A 1 83 ? 13.896 -6.281 -16.904 1.00 95.38 83 PHE A CA 1
ATOM 666 C C . PHE A 1 83 ? 14.747 -7.552 -16.841 1.00 95.38 83 PHE A C 1
ATOM 668 O O . PHE A 1 83 ? 15.979 -7.506 -16.836 1.00 95.38 83 PHE A O 1
ATOM 675 N N . ALA A 1 84 ? 14.085 -8.706 -16.840 1.00 94.38 84 ALA A N 1
ATOM 676 C CA . ALA A 1 84 ? 14.760 -9.985 -16.988 1.00 94.38 84 ALA A CA 1
ATOM 677 C C . ALA A 1 84 ? 15.209 -10.202 -18.449 1.00 94.38 84 ALA A C 1
ATOM 679 O O . ALA A 1 84 ? 14.673 -9.573 -19.365 1.00 94.38 84 ALA A O 1
ATOM 680 N N . PRO A 1 85 ? 16.168 -11.113 -18.713 1.00 92.00 85 PRO A N 1
ATOM 681 C CA . PRO A 1 85 ? 16.676 -11.356 -20.068 1.00 92.00 85 PRO A CA 1
ATOM 682 C C . PRO A 1 85 ? 15.628 -11.814 -21.095 1.00 92.00 85 PRO A C 1
ATOM 684 O O . PRO A 1 85 ? 15.891 -11.760 -22.296 1.00 92.00 85 PRO A O 1
ATOM 687 N N . ASP A 1 86 ? 14.472 -12.299 -20.645 1.00 94.12 86 ASP A N 1
ATOM 688 C CA . ASP A 1 86 ? 13.368 -12.751 -21.490 1.00 94.12 86 ASP A CA 1
ATOM 689 C C . ASP A 1 86 ? 12.316 -11.660 -21.763 1.00 94.12 86 ASP A C 1
ATOM 691 O O . ASP A 1 86 ? 11.351 -11.915 -22.489 1.00 94.12 86 ASP A O 1
ATOM 695 N N . ALA A 1 87 ? 12.498 -10.451 -21.219 1.00 94.94 87 ALA A N 1
ATOM 696 C CA . ALA A 1 87 ? 11.630 -9.317 -21.489 1.00 94.94 87 ALA A CA 1
ATOM 697 C C . ALA A 1 87 ? 11.701 -8.911 -22.968 1.00 94.94 87 ALA A C 1
ATOM 699 O O . ALA A 1 87 ? 12.775 -8.751 -23.554 1.00 94.94 87 ALA A O 1
ATOM 700 N N . GLN A 1 88 ? 10.535 -8.742 -23.585 1.00 95.94 88 GLN A N 1
ATOM 701 C CA . GLN A 1 88 ? 10.392 -8.483 -25.013 1.00 95.94 88 GLN A CA 1
ATOM 702 C C . GLN A 1 88 ? 9.379 -7.375 -25.253 1.00 95.94 88 GLN A C 1
ATOM 704 O O . GLN A 1 88 ? 8.221 -7.497 -24.849 1.00 95.94 88 GLN A O 1
ATOM 709 N N . LEU A 1 89 ? 9.803 -6.344 -25.983 1.00 94.69 89 LEU A N 1
ATOM 710 C CA . LEU A 1 89 ? 8.911 -5.332 -26.531 1.00 94.69 89 LEU A CA 1
ATOM 711 C C . LEU A 1 89 ? 8.568 -5.685 -27.979 1.00 94.69 89 LEU A C 1
ATOM 713 O O . LEU A 1 89 ? 9.451 -5.875 -28.815 1.00 94.69 89 LEU A O 1
ATOM 717 N N . LEU A 1 90 ? 7.276 -5.792 -28.260 1.00 93.12 90 LEU A N 1
ATOM 718 C CA . LEU A 1 90 ? 6.740 -6.250 -29.530 1.00 93.12 90 LEU A CA 1
ATOM 719 C C . LEU A 1 90 ? 5.845 -5.181 -30.155 1.00 93.12 90 LEU A C 1
ATOM 721 O O . LEU A 1 90 ? 5.074 -4.521 -29.463 1.00 93.12 90 LEU A O 1
ATOM 725 N N . THR A 1 91 ? 5.893 -5.068 -31.474 1.00 91.00 91 THR A N 1
ATOM 726 C CA . THR A 1 91 ? 4.887 -4.356 -32.275 1.00 91.00 91 THR A CA 1
ATOM 727 C C . THR A 1 91 ? 3.552 -5.115 -32.295 1.00 91.00 91 THR A C 1
ATOM 729 O O . THR A 1 91 ? 3.466 -6.282 -31.882 1.00 91.00 91 THR A O 1
ATOM 732 N N . ARG A 1 92 ? 2.504 -4.500 -32.863 1.00 87.06 92 ARG A N 1
ATOM 733 C CA . ARG A 1 92 ? 1.189 -5.139 -33.045 1.00 87.06 92 ARG A CA 1
ATOM 734 C C . ARG A 1 92 ? 1.265 -6.440 -33.853 1.00 87.06 92 ARG A C 1
ATOM 736 O O . ARG A 1 92 ? 0.556 -7.400 -33.551 1.00 87.06 92 ARG A O 1
ATOM 743 N N . ASP A 1 93 ? 2.152 -6.500 -34.845 1.00 89.06 93 ASP A N 1
ATOM 744 C CA . ASP A 1 93 ? 2.416 -7.680 -35.679 1.00 89.06 93 ASP A CA 1
ATOM 745 C C . ASP A 1 93 ? 3.434 -8.661 -35.066 1.00 89.06 93 ASP A C 1
ATOM 747 O O . ASP A 1 93 ? 3.899 -9.579 -35.739 1.00 89.06 93 ASP A O 1
ATOM 751 N N . ARG A 1 94 ? 3.734 -8.521 -33.764 1.00 89.44 94 ARG A N 1
ATOM 752 C CA . ARG A 1 94 ? 4.606 -9.411 -32.975 1.00 89.44 94 ARG A CA 1
ATOM 753 C C . ARG A 1 94 ? 6.074 -9.404 -33.402 1.00 89.44 94 ARG A C 1
ATOM 755 O O . ARG A 1 94 ? 6.799 -10.348 -33.082 1.00 89.44 94 ARG A O 1
ATOM 762 N N . ARG A 1 95 ? 6.541 -8.348 -34.071 1.00 92.81 95 ARG A N 1
ATOM 763 C CA . ARG A 1 95 ? 7.970 -8.167 -34.343 1.00 92.81 95 ARG A CA 1
ATOM 764 C C . ARG A 1 95 ? 8.677 -7.637 -33.108 1.00 92.81 95 ARG A C 1
ATOM 766 O O . ARG A 1 95 ? 8.174 -6.754 -32.422 1.00 92.81 95 ARG A O 1
ATOM 773 N N . LEU A 1 96 ? 9.849 -8.203 -32.839 1.00 93.62 96 LEU A N 1
ATOM 774 C CA . LEU A 1 96 ? 10.686 -7.823 -31.710 1.00 93.62 96 LEU A CA 1
ATOM 775 C C . LEU A 1 96 ? 11.403 -6.505 -31.988 1.00 93.62 96 LEU A C 1
ATOM 777 O O . LEU A 1 96 ? 12.063 -6.358 -33.018 1.00 93.62 96 LEU A O 1
ATOM 781 N N . LEU A 1 97 ? 11.294 -5.581 -31.038 1.00 91.62 97 LEU A N 1
ATOM 782 C CA . LEU A 1 97 ? 12.051 -4.342 -31.018 1.00 91.62 97 LEU A CA 1
ATOM 783 C C . LEU A 1 97 ? 13.243 -4.480 -30.073 1.00 91.62 97 LEU A C 1
ATOM 785 O O . LEU A 1 97 ? 13.136 -5.058 -28.991 1.00 91.62 97 LEU A O 1
ATOM 789 N N . PHE A 1 98 ? 14.386 -3.941 -30.488 1.00 89.88 98 PHE A N 1
ATOM 790 C CA . PHE A 1 98 ? 15.631 -4.031 -29.735 1.00 89.88 98 PHE A CA 1
ATOM 791 C C . PHE A 1 98 ? 16.011 -2.676 -29.152 1.00 89.88 98 PHE A C 1
ATOM 793 O O . PHE A 1 98 ? 15.930 -1.651 -29.829 1.00 89.88 98 PHE A O 1
ATOM 800 N N . ALA A 1 99 ? 16.474 -2.695 -27.904 1.00 87.38 99 ALA A N 1
ATOM 801 C CA . ALA A 1 99 ? 16.997 -1.509 -27.251 1.00 87.38 99 ALA A CA 1
ATOM 802 C C . ALA A 1 99 ? 18.329 -1.075 -27.881 1.00 87.38 99 ALA A C 1
ATOM 804 O O . ALA A 1 99 ? 19.254 -1.874 -28.068 1.00 87.38 99 ALA A O 1
ATOM 805 N N . ASN A 1 100 ? 18.448 0.217 -28.161 1.00 86.00 100 ASN A N 1
ATOM 806 C CA . ASN A 1 100 ? 19.687 0.868 -28.527 1.00 86.00 100 ASN A CA 1
ATOM 807 C C . ASN A 1 100 ? 20.513 1.139 -27.263 1.00 86.00 100 ASN A C 1
ATOM 809 O O . ASN A 1 100 ? 20.275 2.092 -26.522 1.00 86.00 100 ASN A O 1
ATOM 813 N N . ARG A 1 101 ? 21.535 0.309 -27.043 1.00 75.81 101 ARG A N 1
ATOM 814 C CA . ARG A 1 101 ? 22.436 0.416 -25.882 1.00 75.81 101 ARG A CA 1
ATOM 815 C C . ARG A 1 101 ? 23.239 1.719 -25.832 1.00 75.81 101 ARG A C 1
ATOM 817 O O . ARG A 1 101 ? 23.722 2.082 -24.769 1.00 75.81 101 ARG A O 1
ATOM 824 N N . ASN A 1 102 ? 23.377 2.425 -26.955 1.00 75.56 102 ASN A N 1
ATOM 825 C CA . ASN A 1 102 ? 24.133 3.677 -27.024 1.00 75.56 102 ASN A CA 1
ATOM 826 C C . ASN A 1 102 ? 23.278 4.911 -26.692 1.00 75.56 102 ASN A C 1
ATOM 828 O O . ASN A 1 102 ? 23.820 6.010 -26.602 1.00 75.56 102 ASN A O 1
ATOM 832 N N . PHE A 1 103 ? 21.960 4.749 -26.544 1.00 70.56 103 PHE A N 1
ATOM 833 C CA . PHE A 1 103 ? 21.032 5.847 -26.287 1.00 70.56 103 PHE A CA 1
ATOM 834 C C . PHE A 1 103 ? 20.049 5.450 -25.183 1.00 70.56 103 PHE A C 1
ATOM 836 O O . PHE A 1 103 ? 18.960 4.964 -25.474 1.00 70.56 103 PHE A O 1
ATOM 843 N N . GLU A 1 104 ? 20.471 5.600 -23.923 1.00 75.12 104 GLU A N 1
ATOM 844 C CA . GLU A 1 104 ? 19.644 5.409 -22.711 1.00 75.12 104 GLU A CA 1
ATOM 845 C C . GLU A 1 104 ? 18.856 4.085 -22.651 1.00 75.12 104 GLU A C 1
ATOM 847 O O . GLU A 1 104 ? 17.764 4.018 -22.089 1.00 75.12 104 GLU A O 1
ATOM 852 N N . GLU A 1 105 ? 19.391 3.023 -23.265 1.00 83.06 105 GLU A N 1
ATOM 853 C CA . GLU A 1 105 ? 18.709 1.724 -23.397 1.00 83.06 105 GLU A CA 1
ATOM 854 C C . GLU A 1 105 ? 17.283 1.859 -23.964 1.00 83.06 105 GLU A C 1
ATOM 856 O O . GLU A 1 105 ? 16.354 1.148 -23.582 1.00 83.06 105 GLU A O 1
ATOM 861 N N . SER A 1 106 ? 17.109 2.810 -24.877 1.00 87.62 106 SER A N 1
ATOM 862 C CA . SER A 1 106 ? 15.822 3.164 -25.458 1.00 87.62 106 SER A CA 1
ATOM 863 C C . SER A 1 106 ? 15.475 2.320 -26.675 1.00 87.62 106 SER A C 1
ATOM 865 O O . SER A 1 106 ? 16.340 1.743 -27.332 1.00 87.62 106 SER A O 1
ATOM 867 N N . VAL A 1 107 ? 14.194 2.271 -27.012 1.00 89.50 107 VAL A N 1
ATOM 868 C CA . VAL A 1 107 ? 13.688 1.586 -28.197 1.00 89.50 107 VAL A CA 1
ATOM 869 C C . VAL A 1 107 ? 13.087 2.616 -29.140 1.00 89.50 107 VAL A C 1
ATOM 871 O O . VAL A 1 107 ? 12.215 3.392 -28.750 1.00 89.50 107 VAL A O 1
ATOM 874 N N . SER A 1 108 ? 13.543 2.608 -30.393 1.00 89.06 108 SER A N 1
ATOM 875 C CA . SER A 1 108 ? 12.893 3.365 -31.460 1.00 89.06 108 SER A CA 1
ATOM 876 C C . SER A 1 108 ? 11.577 2.695 -31.840 1.00 89.06 108 SER A C 1
ATOM 878 O O . SER A 1 108 ? 11.532 1.499 -32.132 1.00 89.06 108 SER A O 1
ATOM 880 N N . LEU A 1 109 ? 10.518 3.488 -31.824 1.00 88.56 109 LEU A N 1
ATOM 881 C CA . LEU A 1 109 ? 9.170 3.101 -32.196 1.00 88.56 109 LEU A CA 1
ATOM 882 C C . LEU A 1 109 ? 8.965 3.349 -33.688 1.00 88.56 109 LEU A C 1
ATOM 884 O O . LEU A 1 109 ? 9.650 4.162 -34.308 1.00 88.56 109 LEU A O 1
ATOM 888 N N . GLU A 1 110 ? 8.016 2.631 -34.266 1.00 84.62 110 GLU A N 1
ATOM 889 C CA . GLU A 1 110 ? 7.654 2.795 -35.666 1.00 84.62 110 GLU A CA 1
ATOM 890 C C . GLU A 1 110 ? 6.759 4.017 -35.854 1.00 84.62 110 GLU A C 1
ATOM 892 O O . GLU A 1 110 ? 5.987 4.376 -34.966 1.00 84.62 110 GLU A O 1
ATOM 897 N N . ASP A 1 111 ? 6.817 4.612 -37.046 1.00 72.31 111 ASP A N 1
ATOM 898 C CA . ASP A 1 111 ? 6.098 5.838 -37.431 1.00 72.31 111 ASP A CA 1
ATOM 899 C C . ASP A 1 111 ? 4.570 5.658 -37.579 1.00 72.31 111 ASP A C 1
ATOM 901 O O . ASP A 1 111 ? 3.895 6.437 -38.252 1.00 72.31 111 ASP A O 1
ATOM 905 N N . THR A 1 112 ? 4.006 4.630 -36.950 1.00 78.25 112 THR A N 1
ATOM 906 C CA . THR A 1 112 ? 2.585 4.292 -36.974 1.00 78.25 112 THR A CA 1
ATOM 907 C C . THR A 1 112 ? 2.020 4.279 -35.565 1.00 78.25 112 THR A C 1
ATOM 909 O O . THR A 1 112 ? 2.563 3.624 -34.674 1.00 78.25 112 THR A O 1
ATOM 912 N N . ILE A 1 113 ? 0.880 4.944 -35.391 1.00 81.06 113 ILE A N 1
ATOM 913 C CA . ILE A 1 113 ? 0.083 4.880 -34.168 1.00 81.06 113 ILE A CA 1
ATOM 914 C C . ILE A 1 113 ? -0.409 3.439 -33.998 1.00 81.06 113 ILE A C 1
ATOM 916 O O . ILE A 1 113 ? -1.165 2.925 -34.824 1.00 81.06 113 ILE A O 1
ATOM 920 N N . GLN A 1 114 ? 0.081 2.767 -32.961 1.00 84.56 114 GLN A N 1
ATOM 921 C CA . GLN A 1 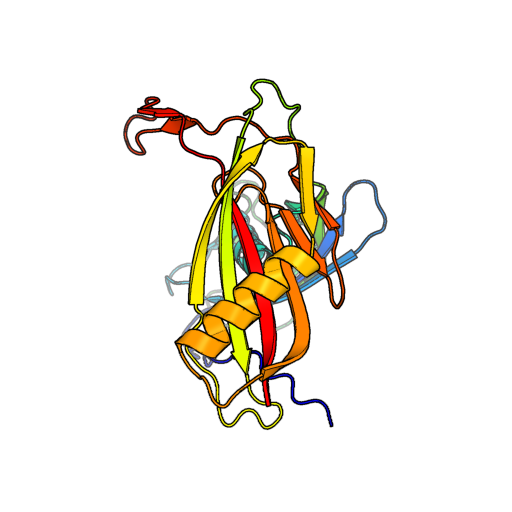114 ? -0.252 1.382 -32.651 1.00 84.56 114 GLN A CA 1
ATOM 922 C C . GLN A 1 114 ? -0.072 1.101 -31.158 1.00 84.56 114 GLN A C 1
ATOM 924 O O . GLN A 1 114 ? 0.605 1.848 -30.447 1.00 84.56 114 GLN A O 1
ATOM 929 N N . GLU A 1 115 ? -0.646 -0.016 -30.719 1.00 88.50 115 GLU A N 1
ATOM 930 C CA . GLU A 1 115 ? -0.352 -0.611 -29.421 1.00 88.50 115 GLU A CA 1
ATOM 931 C C . GLU A 1 115 ? 0.879 -1.523 -29.533 1.00 88.50 115 GLU A C 1
ATOM 933 O O . GLU A 1 115 ? 0.947 -2.402 -30.400 1.00 88.50 115 GLU A O 1
ATOM 938 N N . TYR A 1 116 ? 1.843 -1.318 -28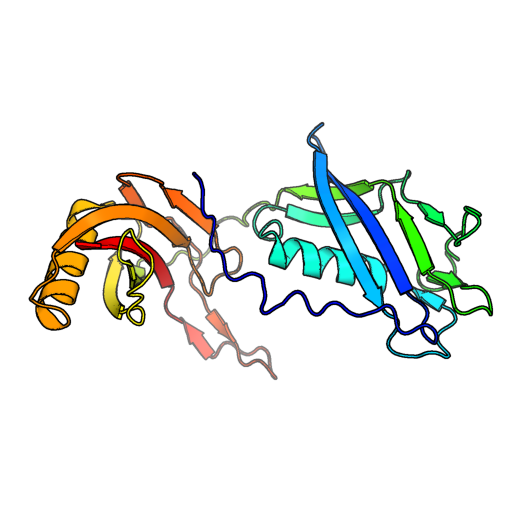.640 1.00 92.25 116 TYR A N 1
ATOM 939 C CA . TYR A 1 116 ? 3.001 -2.183 -28.439 1.00 92.25 116 TYR A CA 1
ATOM 940 C C . TYR A 1 116 ? 2.761 -3.103 -27.237 1.00 92.25 116 TYR A C 1
ATOM 942 O O . TYR A 1 116 ? 2.136 -2.707 -26.257 1.00 92.25 116 TYR A O 1
ATOM 950 N N . LEU A 1 117 ? 3.286 -4.328 -27.280 1.00 94.00 117 LEU A N 1
ATOM 951 C CA . LEU A 1 117 ? 3.194 -5.279 -26.171 1.00 94.00 117 LEU A CA 1
ATOM 952 C C . LEU A 1 117 ? 4.560 -5.480 -25.519 1.00 94.00 117 LEU A C 1
ATOM 954 O O . LEU A 1 117 ? 5.472 -6.006 -26.155 1.00 94.00 117 LEU A O 1
ATOM 958 N N . LEU A 1 118 ? 4.663 -5.174 -24.229 1.00 95.25 118 LEU A N 1
ATOM 959 C CA . LEU A 1 118 ? 5.786 -5.575 -23.386 1.00 95.25 118 LEU A CA 1
ATOM 960 C C . LEU A 1 118 ? 5.405 -6.837 -22.605 1.00 95.25 118 LEU A C 1
ATOM 962 O O . LEU A 1 118 ? 4.413 -6.833 -21.877 1.00 95.25 118 LEU A O 1
ATOM 966 N N . LYS A 1 119 ? 6.171 -7.918 -22.762 1.00 94.69 119 LYS A N 1
ATOM 967 C CA . LYS A 1 119 ? 5.951 -9.201 -22.068 1.00 94.69 119 LYS A CA 1
ATOM 968 C C . LYS A 1 119 ? 7.253 -9.787 -21.521 1.00 94.69 119 LYS A C 1
ATOM 970 O O . LYS A 1 119 ? 8.325 -9.339 -21.913 1.00 94.69 119 LYS A O 1
ATOM 975 N N . GLY A 1 120 ? 7.151 -10.840 -20.713 1.00 94.25 120 GLY A N 1
ATOM 976 C CA . GLY A 1 120 ? 8.290 -11.518 -20.080 1.00 94.25 120 GLY A CA 1
ATOM 977 C C . GLY A 1 120 ? 8.361 -11.153 -18.604 1.00 94.25 120 GLY A C 1
ATOM 978 O O . GLY A 1 120 ? 7.315 -10.893 -18.005 1.00 94.25 120 GLY A O 1
ATOM 979 N N . HIS A 1 121 ? 9.563 -11.099 -18.033 1.00 96.12 121 HIS A N 1
ATOM 980 C CA . HIS A 1 121 ? 9.713 -10.829 -16.607 1.00 96.12 121 HIS A CA 1
ATOM 981 C C . HIS A 1 121 ? 10.430 -9.517 -16.286 1.00 96.12 121 HIS A C 1
ATOM 983 O O . HIS A 1 121 ? 11.214 -8.976 -17.069 1.00 96.12 121 HIS A O 1
ATOM 989 N N . VAL A 1 122 ? 10.181 -9.028 -15.075 1.00 96.56 122 VAL A N 1
ATOM 990 C CA . VAL A 1 122 ? 11.017 -8.039 -14.392 1.00 96.56 122 VAL A CA 1
ATOM 991 C C . VAL A 1 122 ? 11.702 -8.672 -13.196 1.00 96.56 122 VAL A C 1
ATOM 993 O O . VAL A 1 122 ? 11.152 -9.543 -12.537 1.00 96.56 122 VAL A O 1
ATOM 996 N N . ILE A 1 123 ? 12.907 -8.225 -12.899 1.00 96.25 123 ILE A N 1
ATOM 997 C CA . ILE A 1 123 ? 13.696 -8.651 -11.759 1.00 96.25 123 ILE A CA 1
ATOM 998 C C . ILE A 1 123 ? 13.259 -7.839 -10.541 1.00 96.25 123 ILE A C 1
ATOM 1000 O O . ILE A 1 123 ? 13.352 -6.608 -10.519 1.00 96.25 123 ILE A O 1
ATOM 1004 N N . LEU A 1 124 ? 12.800 -8.545 -9.515 1.00 95.88 124 LEU A N 1
ATOM 1005 C CA . LEU A 1 124 ? 12.442 -7.986 -8.223 1.00 95.88 124 LEU A CA 1
ATOM 1006 C C . LEU A 1 124 ? 13.470 -8.402 -7.181 1.00 95.88 124 LEU A C 1
ATOM 1008 O O . LEU A 1 124 ? 13.846 -9.566 -7.102 1.00 95.88 124 LEU A O 1
ATOM 1012 N N . ARG A 1 125 ? 13.865 -7.488 -6.305 1.00 93.44 125 ARG A N 1
ATOM 1013 C CA . ARG A 1 125 ? 14.669 -7.814 -5.126 1.00 93.44 125 ARG A CA 1
ATOM 1014 C C . ARG A 1 125 ? 13.814 -7.654 -3.886 1.00 93.44 125 ARG A C 1
ATOM 1016 O O . ARG A 1 125 ? 13.118 -6.653 -3.756 1.00 93.44 125 ARG A O 1
ATOM 1023 N N . LYS A 1 126 ? 13.863 -8.612 -2.955 1.00 89.50 126 LYS A N 1
ATOM 1024 C CA . LYS A 1 126 ? 13.256 -8.400 -1.634 1.00 89.50 126 LYS A CA 1
ATOM 1025 C C . LYS A 1 126 ? 13.939 -7.214 -0.971 1.00 89.50 126 LYS A C 1
ATOM 1027 O O . LYS A 1 126 ? 15.163 -7.213 -0.840 1.00 89.50 126 LYS A O 1
ATOM 1032 N N . ARG A 1 127 ? 13.156 -6.223 -0.553 1.00 83.56 127 ARG A N 1
ATOM 1033 C CA . ARG A 1 127 ? 13.696 -5.106 0.217 1.00 83.56 127 ARG A CA 1
ATOM 1034 C C . ARG A 1 127 ? 14.267 -5.653 1.518 1.00 83.56 127 ARG A C 1
ATOM 1036 O O . ARG A 1 127 ? 13.606 -6.406 2.230 1.00 83.56 127 ARG A O 1
ATOM 1043 N N . VAL A 1 128 ? 15.514 -5.295 1.791 1.00 77.31 128 VAL A N 1
ATOM 1044 C CA . VAL A 1 128 ? 16.160 -5.577 3.068 1.00 77.31 128 VAL A CA 1
ATOM 1045 C C . VAL A 1 128 ? 16.068 -4.304 3.882 1.00 77.31 128 VAL A C 1
ATOM 1047 O O . VAL A 1 128 ? 16.464 -3.239 3.411 1.00 77.31 128 VAL A O 1
ATOM 1050 N N . GLU A 1 129 ? 15.515 -4.411 5.082 1.00 69.06 129 GLU A N 1
ATOM 1051 C CA . GLU A 1 129 ? 15.516 -3.290 6.008 1.00 69.06 129 GLU A CA 1
ATOM 1052 C C . GLU A 1 129 ? 16.936 -2.939 6.412 1.00 69.06 129 GLU A C 1
ATOM 1054 O O . GLU A 1 129 ? 17.723 -3.801 6.814 1.00 69.06 129 GLU A O 1
ATOM 1059 N N . GLU A 1 130 ? 17.257 -1.653 6.302 1.00 75.31 130 GLU A N 1
ATOM 1060 C CA . GLU A 1 130 ? 18.492 -1.144 6.865 1.00 75.31 130 GLU A CA 1
ATOM 1061 C C . GLU A 1 130 ? 18.496 -1.392 8.380 1.00 75.31 130 GLU A C 1
ATOM 1063 O O . GLU A 1 130 ? 17.466 -1.202 9.038 1.00 75.31 130 GLU A O 1
ATOM 1068 N N . PRO A 1 131 ? 19.641 -1.787 8.962 1.00 81.56 131 PRO A N 1
ATOM 1069 C CA . PRO A 1 131 ? 19.749 -1.957 10.401 1.00 81.56 131 PRO A CA 1
ATOM 1070 C C . PRO A 1 131 ? 19.291 -0.701 11.148 1.00 81.56 131 PRO A C 1
ATOM 1072 O O . PRO A 1 131 ? 19.665 0.422 10.793 1.00 81.56 131 PRO A O 1
ATOM 1075 N N . ILE A 1 132 ? 18.516 -0.886 12.216 1.00 85.31 132 ILE A N 1
ATOM 1076 C CA . ILE A 1 132 ? 18.086 0.220 13.073 1.00 85.31 132 ILE A CA 1
ATOM 1077 C C . ILE A 1 132 ? 19.313 0.765 13.801 1.00 85.31 132 ILE A C 1
ATOM 1079 O O . ILE A 1 132 ? 19.921 0.077 14.617 1.00 85.31 132 ILE A O 1
ATOM 1083 N N . THR A 1 133 ? 19.712 1.992 13.465 1.00 87.31 133 THR A N 1
ATOM 1084 C CA . THR A 1 133 ? 20.910 2.641 14.026 1.00 87.31 133 THR A CA 1
ATOM 1085 C C . THR A 1 133 ? 20.544 3.752 14.994 1.00 87.31 133 THR A C 1
ATOM 1087 O O . THR A 1 133 ? 21.288 4.018 15.934 1.00 87.31 133 THR A O 1
ATOM 1090 N N . HIS A 1 134 ? 19.390 4.381 14.786 1.00 87.81 134 HIS A N 1
ATOM 1091 C CA . HIS A 1 134 ? 18.877 5.451 15.623 1.00 87.81 134 HIS A CA 1
ATOM 1092 C C . HIS A 1 134 ? 17.411 5.151 15.935 1.00 87.81 134 HIS A C 1
ATOM 1094 O O . HIS A 1 134 ? 16.537 5.653 15.229 1.00 87.81 134 HIS A O 1
ATOM 1100 N N . PRO A 1 135 ? 17.126 4.296 16.929 1.00 90.44 135 PRO A N 1
ATOM 1101 C CA . PRO A 1 135 ? 15.759 3.918 17.248 1.00 90.44 135 PRO A CA 1
ATOM 1102 C C . PRO A 1 135 ? 14.972 5.103 17.817 1.00 90.44 135 PRO A C 1
ATOM 1104 O O . PRO A 1 135 ? 15.551 6.034 18.379 1.00 90.44 135 PRO A O 1
ATOM 1107 N N . THR A 1 136 ? 13.651 5.048 17.678 1.00 90.69 136 THR A N 1
ATOM 1108 C CA . THR A 1 136 ? 12.726 5.858 18.482 1.00 90.69 136 THR A CA 1
ATOM 1109 C C . THR A 1 136 ? 12.187 5.025 19.645 1.00 90.69 136 THR A C 1
ATOM 1111 O O . THR A 1 136 ? 12.169 3.797 19.571 1.00 90.69 136 THR A O 1
ATOM 1114 N N . GLU A 1 137 ? 11.761 5.683 20.718 1.00 93.12 137 GLU A N 1
ATOM 1115 C CA . GLU A 1 137 ? 11.216 5.026 21.915 1.00 93.12 137 GLU A CA 1
ATOM 1116 C C . GLU A 1 137 ? 9.684 4.943 21.894 1.00 93.12 137 GLU A C 1
ATOM 1118 O O . GLU A 1 137 ? 9.099 4.134 22.621 1.00 93.12 137 GLU A O 1
ATOM 1123 N N . THR A 1 138 ? 9.029 5.755 21.057 1.00 94.06 138 THR A N 1
ATOM 1124 C CA . THR A 1 138 ? 7.570 5.870 20.993 1.00 94.06 138 THR A CA 1
ATOM 1125 C C . THR A 1 138 ? 7.045 5.949 19.559 1.00 94.06 138 THR A C 1
ATOM 1127 O O . THR A 1 138 ? 7.761 6.260 18.606 1.00 94.06 138 THR A O 1
ATOM 1130 N N . ALA A 1 139 ? 5.757 5.657 19.400 1.00 93.56 139 ALA A N 1
ATOM 1131 C CA . ALA A 1 139 ? 4.995 5.898 18.185 1.00 93.56 139 ALA A CA 1
ATOM 1132 C C . ALA A 1 139 ? 3.595 6.410 18.548 1.00 93.56 139 ALA A C 1
ATOM 1134 O O . ALA A 1 139 ? 2.974 5.917 19.491 1.00 93.56 139 ALA A O 1
ATOM 1135 N N . ASN A 1 140 ? 3.081 7.379 17.789 1.00 95.12 140 ASN A N 1
ATOM 1136 C CA . ASN A 1 140 ? 1.677 7.757 17.871 1.00 95.12 140 ASN A CA 1
ATOM 1137 C C . ASN A 1 140 ? 0.822 6.715 17.161 1.00 95.12 140 ASN A C 1
ATOM 1139 O O . ASN A 1 140 ? 1.157 6.258 16.066 1.00 95.12 140 ASN A O 1
ATOM 1143 N N . ILE A 1 141 ? -0.302 6.362 17.766 1.00 96.19 141 ILE A N 1
ATOM 1144 C CA . ILE A 1 141 ? -1.253 5.439 17.172 1.00 96.19 141 ILE A CA 1
ATOM 1145 C C . ILE A 1 141 ? -2.462 6.238 16.701 1.00 96.19 141 ILE A C 1
ATOM 1147 O O . ILE A 1 141 ? -3.184 6.855 17.483 1.00 96.19 141 ILE A O 1
ATOM 1151 N N . GLU A 1 142 ? -2.711 6.194 15.402 1.00 95.75 142 GLU A N 1
ATOM 1152 C CA . GLU A 1 142 ? -3.881 6.815 14.796 1.00 95.75 142 GLU A CA 1
ATOM 1153 C C . GLU A 1 142 ? -4.876 5.730 14.404 1.00 95.75 142 GLU A C 1
ATOM 1155 O O . GLU A 1 142 ? -4.586 4.872 13.569 1.00 95.75 142 GLU A O 1
ATOM 1160 N N . TYR A 1 143 ? -6.070 5.771 14.985 1.00 96.56 143 TYR A N 1
ATOM 1161 C CA . TYR A 1 143 ? -7.120 4.800 14.723 1.00 96.56 143 TYR A CA 1
ATOM 1162 C C . TYR A 1 143 ? -8.176 5.368 13.779 1.00 96.56 143 TYR A C 1
ATOM 1164 O O . TYR A 1 143 ? -8.706 6.460 13.982 1.00 96.56 143 TYR A O 1
ATOM 1172 N N . LYS A 1 144 ? -8.531 4.606 12.750 1.00 96.62 144 LYS A N 1
ATOM 1173 C CA . LYS A 1 144 ? -9.659 4.890 11.868 1.00 96.62 144 LYS A CA 1
ATOM 1174 C C . LYS A 1 144 ? -10.587 3.686 11.848 1.00 96.62 144 LYS A C 1
ATOM 1176 O O . LYS A 1 144 ? -10.185 2.592 11.461 1.00 96.62 144 LYS A O 1
ATOM 1181 N N . VAL A 1 145 ? -11.852 3.916 12.178 1.00 96.38 145 VAL A N 1
ATOM 1182 C CA . VAL A 1 145 ? -12.895 2.889 12.146 1.00 96.38 145 VAL A CA 1
ATOM 1183 C C . VAL A 1 145 ? -13.958 3.220 11.108 1.00 96.38 145 VAL A C 1
ATOM 1185 O O . VAL A 1 145 ? -14.395 4.368 10.987 1.00 96.38 145 VAL A O 1
ATOM 1188 N N . GLN A 1 146 ? -14.369 2.214 10.343 1.00 95.69 146 GLN A N 1
ATOM 1189 C CA . GLN A 1 146 ? -15.464 2.286 9.385 1.00 95.69 146 GLN A CA 1
ATOM 1190 C C . GLN A 1 146 ? -16.563 1.293 9.764 1.00 95.69 146 GLN A C 1
ATOM 1192 O O . GLN A 1 146 ? -16.283 0.162 10.156 1.00 95.69 146 GLN A O 1
ATOM 1197 N N . PHE A 1 147 ? -17.815 1.714 9.598 1.00 95.94 147 PHE A N 1
ATOM 1198 C CA . PHE A 1 147 ? -18.980 0.862 9.805 1.00 95.94 147 PHE A CA 1
ATOM 1199 C C . PHE A 1 147 ? -19.757 0.691 8.501 1.00 95.94 147 PHE A C 1
ATOM 1201 O O . PHE A 1 147 ? -19.714 1.562 7.628 1.00 95.94 147 PHE A O 1
ATOM 1208 N N . ALA A 1 148 ? -20.460 -0.428 8.371 1.00 94.75 148 ALA A N 1
ATOM 1209 C CA . ALA A 1 148 ? -21.371 -0.701 7.268 1.00 94.75 148 ALA A CA 1
ATOM 1210 C C . ALA A 1 148 ? -22.497 -1.633 7.727 1.00 94.75 148 ALA A C 1
ATOM 1212 O O . ALA A 1 148 ? -22.253 -2.546 8.512 1.00 94.75 148 ALA A O 1
ATOM 1213 N N . THR A 1 149 ? -23.718 -1.452 7.236 1.00 93.69 149 THR A N 1
ATOM 1214 C CA . THR A 1 149 ? -24.761 -2.474 7.406 1.00 93.69 149 THR A CA 1
ATOM 1215 C C . THR A 1 149 ? -24.511 -3.657 6.470 1.00 93.69 149 THR A C 1
ATOM 1217 O O . THR A 1 149 ? -23.876 -3.521 5.423 1.00 93.69 149 THR A O 1
ATOM 1220 N N . LYS A 1 150 ? -25.008 -4.845 6.836 1.00 86.44 150 LYS A N 1
ATOM 1221 C CA . LYS A 1 150 ? -24.845 -6.074 6.029 1.00 86.44 150 LYS A CA 1
ATOM 1222 C C . LYS A 1 150 ? -25.452 -5.979 4.629 1.00 86.44 150 LYS A C 1
ATOM 1224 O O . LYS A 1 150 ? -24.971 -6.643 3.715 1.00 86.44 150 LYS A O 1
ATOM 1229 N N . ASP A 1 151 ? -26.519 -5.205 4.482 1.00 86.56 151 ASP A N 1
ATOM 1230 C CA . ASP A 1 151 ? -27.191 -4.947 3.206 1.00 86.56 151 ASP A CA 1
ATOM 1231 C C . ASP A 1 151 ? -26.484 -3.879 2.354 1.00 86.56 151 ASP A C 1
ATOM 1233 O O . ASP A 1 151 ? -26.795 -3.748 1.172 1.00 86.56 151 ASP A O 1
ATOM 1237 N N . GLY A 1 152 ? -25.515 -3.153 2.921 1.00 79.69 152 GLY A N 1
ATOM 1238 C CA . GLY A 1 152 ? -24.801 -2.072 2.248 1.00 79.69 152 GLY A CA 1
ATOM 1239 C C . GLY A 1 152 ? -25.644 -0.816 2.003 1.00 79.69 152 GLY A C 1
ATOM 1240 O O . GLY A 1 152 ? -25.232 0.066 1.255 1.00 79.69 152 GLY A O 1
ATOM 1241 N N . GLU A 1 153 ? -26.828 -0.697 2.607 1.00 85.62 153 GLU A N 1
ATOM 1242 C CA . GLU A 1 153 ? -27.644 0.512 2.442 1.00 85.62 153 GLU A CA 1
ATOM 1243 C C . GLU A 1 153 ? -27.087 1.689 3.250 1.00 85.62 153 GLU A C 1
ATOM 1245 O O . GLU A 1 153 ? -27.224 2.850 2.852 1.00 85.62 153 GLU A O 1
ATOM 1250 N N . PHE A 1 154 ? -26.411 1.403 4.367 1.00 84.38 154 PHE A N 1
ATOM 1251 C CA . PHE A 1 154 ? -25.841 2.414 5.241 1.00 84.38 154 PHE A CA 1
ATOM 1252 C C . PHE A 1 154 ? -24.322 2.272 5.381 1.00 84.38 154 PHE A C 1
ATOM 1254 O O . PHE A 1 154 ? -23.792 1.302 5.927 1.00 84.38 154 PHE A O 1
ATOM 1261 N N . HIS A 1 155 ? -23.620 3.313 4.926 1.00 84.56 155 HIS A N 1
ATOM 1262 C CA . HIS A 1 155 ? -22.165 3.434 4.959 1.00 84.56 155 HIS A CA 1
ATOM 1263 C C . HIS A 1 155 ? -21.758 4.779 5.572 1.00 84.56 155 HIS A C 1
ATOM 1265 O O . HIS A 1 155 ? -21.497 5.747 4.850 1.00 84.56 155 HIS A O 1
ATOM 1271 N N . PRO A 1 156 ? -21.741 4.891 6.909 1.00 87.44 156 PRO A N 1
ATOM 1272 C CA . PRO A 1 156 ? -21.333 6.117 7.571 1.00 87.44 156 PRO A CA 1
ATOM 1273 C C . PRO A 1 156 ? -19.883 6.485 7.246 1.00 87.44 156 PRO A C 1
ATOM 1275 O O . PRO A 1 156 ? -19.025 5.629 7.017 1.00 87.44 156 PRO A O 1
ATOM 1278 N N . LEU A 1 157 ? -19.599 7.791 7.288 1.00 90.38 157 LEU A N 1
ATOM 1279 C CA . LEU A 1 157 ? -18.232 8.287 7.155 1.00 90.38 157 LEU A CA 1
ATOM 1280 C C . LEU A 1 157 ? -17.326 7.660 8.228 1.00 90.38 157 LEU A C 1
ATOM 1282 O O . LEU A 1 157 ? -17.744 7.582 9.390 1.00 90.38 157 LEU A O 1
ATOM 1286 N N . PRO A 1 158 ? -16.087 7.271 7.873 1.00 93.69 158 PRO A N 1
ATOM 1287 C CA . PRO A 1 158 ? -15.132 6.755 8.842 1.00 93.69 158 PRO A CA 1
ATOM 1288 C C . PRO A 1 158 ? -14.869 7.742 9.980 1.00 93.69 158 PRO A C 1
ATOM 1290 O O . PRO A 1 158 ? -14.790 8.955 9.767 1.00 93.69 158 PRO A O 1
ATOM 1293 N N . ILE A 1 159 ? -14.687 7.208 11.184 1.00 95.06 159 ILE A N 1
ATOM 1294 C CA . ILE A 1 159 ? -14.364 7.979 12.381 1.00 95.06 159 ILE A CA 1
ATOM 1295 C C . ILE A 1 159 ? -12.864 7.864 12.633 1.00 95.06 159 ILE A C 1
ATOM 1297 O O . ILE A 1 159 ? -12.323 6.761 12.677 1.00 95.06 159 ILE A O 1
ATOM 1301 N N . PHE A 1 160 ? -12.211 9.010 12.806 1.00 95.00 160 PHE A N 1
ATOM 1302 C CA . PHE A 1 160 ? -10.799 9.107 13.160 1.00 95.00 160 PHE A CA 1
ATOM 1303 C C . PHE A 1 160 ? -10.670 9.372 14.658 1.00 95.00 160 PHE A C 1
ATOM 1305 O O . PHE A 1 160 ? -11.373 10.223 15.211 1.00 95.00 160 PHE A O 1
ATOM 1312 N N . VAL A 1 161 ? -9.781 8.633 15.307 1.00 93.81 161 VAL A N 1
ATOM 1313 C CA . VAL A 1 161 ? -9.493 8.708 16.733 1.00 93.81 161 VAL A CA 1
ATOM 1314 C C . VAL A 1 161 ? -7.982 8.767 16.891 1.00 93.81 161 VAL A C 1
ATOM 1316 O O . VAL A 1 161 ? -7.270 7.868 16.452 1.00 93.81 161 VAL A O 1
ATOM 1319 N N . ASP A 1 162 ? -7.497 9.824 17.530 1.00 89.69 162 ASP A N 1
ATOM 1320 C CA . ASP A 1 162 ? -6.127 9.848 18.025 1.00 89.69 162 ASP A CA 1
ATOM 1321 C C . ASP A 1 162 ? -6.069 8.956 19.269 1.00 89.69 162 ASP A C 1
ATOM 1323 O O . ASP A 1 162 ? -6.659 9.284 20.302 1.00 89.69 162 ASP A O 1
ATOM 1327 N N . TYR A 1 163 ? -5.467 7.773 19.130 1.00 92.50 163 TYR A N 1
ATOM 1328 C CA . TYR A 1 163 ? -5.319 6.828 20.238 1.00 92.50 163 TYR A CA 1
ATOM 1329 C C . TYR A 1 163 ? -4.169 7.247 21.164 1.00 92.50 163 TYR A C 1
ATOM 1331 O O . TYR A 1 163 ? -4.150 6.871 22.338 1.00 92.50 163 TYR A O 1
ATOM 1339 N N . GLY A 1 164 ? -3.266 8.088 20.655 1.00 93.81 164 GLY A N 1
ATOM 1340 C CA . GLY A 1 164 ? -2.170 8.684 21.392 1.00 93.81 164 GLY A CA 1
ATOM 1341 C C . GLY A 1 164 ? -0.868 7.898 21.299 1.00 93.81 164 GLY A C 1
ATOM 1342 O O . GLY A 1 164 ? -0.740 6.892 20.595 1.00 93.81 164 GLY A O 1
ATOM 1343 N N . GLU A 1 165 ? 0.116 8.398 22.036 1.00 95.75 165 GLU A N 1
ATOM 1344 C CA . GLU A 1 165 ? 1.478 7.883 22.038 1.00 95.75 165 GLU A CA 1
ATOM 1345 C C . GLU A 1 165 ? 1.606 6.576 22.833 1.00 95.75 165 GLU A C 1
ATOM 1347 O O . GLU A 1 165 ? 1.046 6.427 23.924 1.00 95.75 165 GLU A O 1
ATOM 1352 N N . LYS A 1 166 ? 2.369 5.631 22.275 1.00 96.25 166 LYS A N 1
ATOM 1353 C CA . LYS A 1 166 ? 2.679 4.319 22.850 1.00 96.25 166 LYS A CA 1
ATOM 1354 C C . LYS A 1 166 ? 4.162 4.007 22.725 1.00 96.25 166 LYS A C 1
ATOM 1356 O O . LYS A 1 166 ? 4.803 4.433 21.764 1.00 96.25 166 LYS A O 1
ATOM 1361 N N . HIS A 1 167 ? 4.706 3.246 23.667 1.00 96.44 167 HIS A N 1
ATOM 1362 C CA . HIS A 1 167 ? 6.087 2.793 23.589 1.00 96.44 167 HIS A CA 1
ATOM 1363 C C . HIS A 1 167 ? 6.258 1.682 22.555 1.00 96.44 167 HIS A C 1
ATOM 1365 O O . HIS A 1 167 ? 5.388 0.830 22.353 1.00 96.44 167 HIS A O 1
ATOM 1371 N N . ILE A 1 168 ? 7.425 1.673 21.919 1.00 94.88 168 ILE A N 1
ATOM 1372 C CA . ILE A 1 168 ? 7.852 0.542 21.097 1.00 94.88 168 ILE A CA 1
ATOM 1373 C C . ILE A 1 168 ? 7.880 -0.734 21.961 1.00 94.88 168 ILE A C 1
ATOM 1375 O O . ILE A 1 168 ? 8.287 -0.705 23.122 1.00 94.88 168 ILE A O 1
ATOM 1379 N N . GLY A 1 169 ? 7.405 -1.850 21.404 1.00 95.12 169 GLY A N 1
ATOM 1380 C CA . GLY A 1 169 ? 7.241 -3.130 22.099 1.00 95.12 169 GLY A CA 1
ATOM 1381 C C . GLY A 1 169 ? 5.925 -3.286 22.874 1.00 95.12 169 GLY A C 1
ATOM 1382 O O . GLY A 1 169 ? 5.611 -4.393 23.317 1.00 95.12 169 GLY A O 1
ATOM 1383 N N . GLU A 1 170 ? 5.118 -2.228 23.033 1.00 96.62 170 GLU A N 1
ATOM 1384 C CA . GLU A 1 170 ? 3.764 -2.382 23.577 1.00 96.62 170 GLU A CA 1
ATOM 1385 C C . GLU A 1 170 ? 2.864 -3.170 22.616 1.00 96.62 170 GLU A C 1
ATOM 1387 O O . GLU A 1 170 ? 3.033 -3.137 21.394 1.00 96.62 170 GLU A O 1
ATOM 1392 N N . LYS A 1 171 ? 1.881 -3.882 23.177 1.00 95.56 171 LYS A N 1
ATOM 1393 C CA . LYS A 1 171 ? 0.916 -4.667 22.404 1.00 95.56 171 LYS A CA 1
ATOM 1394 C C . LYS A 1 171 ? -0.405 -3.932 22.271 1.00 95.56 171 LYS A C 1
ATOM 1396 O O . LYS A 1 171 ? -0.977 -3.495 23.260 1.00 95.56 171 LYS A O 1
ATOM 1401 N N . LEU A 1 172 ? -0.893 -3.889 21.043 1.00 94.56 172 LEU A N 1
ATOM 1402 C CA . LEU A 1 172 ? -2.218 -3.440 20.651 1.00 94.56 172 LEU A CA 1
ATOM 1403 C C . LEU A 1 172 ? -3.099 -4.664 20.398 1.00 94.56 172 LEU A C 1
ATOM 1405 O O . LEU A 1 172 ? -2.675 -5.605 19.716 1.00 94.56 172 LEU A O 1
ATOM 1409 N N . THR A 1 173 ? -4.315 -4.664 20.941 1.00 94.25 173 THR A N 1
ATOM 1410 C CA . THR A 1 173 ? -5.217 -5.825 20.874 1.00 94.25 173 THR A CA 1
ATOM 1411 C C . THR A 1 173 ? -6.600 -5.473 20.346 1.00 94.25 173 THR A C 1
ATOM 1413 O O . THR A 1 173 ? -7.105 -4.377 20.575 1.00 94.25 173 THR A O 1
ATOM 1416 N N . SER A 1 174 ? -7.258 -6.426 19.682 1.00 91.62 174 SER A N 1
ATOM 1417 C CA . SER A 1 174 ? -8.626 -6.223 19.176 1.00 91.62 174 SER A CA 1
ATOM 1418 C C . SER A 1 174 ? -9.628 -5.787 20.241 1.00 91.62 174 SER A C 1
ATOM 1420 O O . SER A 1 174 ? -10.473 -4.949 19.949 1.00 91.62 174 SER A O 1
ATOM 1422 N N . ASP A 1 175 ? -9.523 -6.291 21.471 1.00 92.81 175 ASP A N 1
ATOM 1423 C CA . ASP A 1 175 ? -10.457 -5.948 22.550 1.00 92.81 175 ASP A CA 1
ATOM 1424 C C . ASP A 1 175 ? -10.424 -4.457 22.912 1.00 92.81 175 ASP A C 1
ATOM 1426 O O . ASP A 1 175 ? -11.456 -3.864 23.232 1.00 92.81 175 ASP A O 1
ATOM 1430 N N . GLU A 1 176 ? -9.245 -3.836 22.868 1.00 94.00 176 GLU A N 1
ATOM 1431 C CA . GLU A 1 176 ? -9.075 -2.412 23.165 1.00 94.00 176 GLU A CA 1
ATOM 1432 C C . GLU A 1 176 ? -9.700 -1.548 22.069 1.00 94.00 176 GLU A C 1
ATOM 1434 O O . GLU A 1 176 ? -10.465 -0.631 22.368 1.00 94.00 176 GLU A O 1
ATOM 1439 N N . PHE A 1 177 ? -9.431 -1.872 20.802 1.00 95.56 177 PHE A N 1
ATOM 1440 C CA . PHE A 1 177 ? -9.967 -1.124 19.664 1.00 95.56 177 PHE A CA 1
ATOM 1441 C C . PHE A 1 177 ? -11.467 -1.342 19.477 1.00 95.56 177 PHE A C 1
ATOM 1443 O O . PHE A 1 177 ? -12.187 -0.384 19.193 1.00 95.56 177 PHE A O 1
ATOM 1450 N N . ARG A 1 178 ? -11.968 -2.555 19.738 1.00 95.25 178 ARG A N 1
ATOM 1451 C CA . ARG A 1 178 ? -13.400 -2.853 19.681 1.00 95.25 178 ARG A CA 1
ATOM 1452 C C . ARG A 1 178 ? -14.196 -2.009 20.670 1.00 95.25 178 ARG A C 1
ATOM 1454 O O . ARG A 1 178 ? -15.207 -1.437 20.279 1.00 95.25 178 ARG A O 1
ATOM 1461 N N . LYS A 1 179 ? -13.728 -1.854 21.913 1.00 95.75 179 LYS A N 1
ATOM 1462 C CA . LYS A 1 179 ? -14.399 -0.989 22.904 1.00 95.75 179 LYS A CA 1
ATOM 1463 C C . LYS A 1 179 ? -14.498 0.457 22.423 1.00 95.75 179 LYS A C 1
ATOM 1465 O O . LYS A 1 179 ? -15.553 1.073 22.528 1.00 95.75 179 LYS A O 1
ATOM 1470 N N . ILE A 1 180 ? -13.424 0.981 21.835 1.00 96.25 180 ILE A N 1
ATOM 1471 C CA . ILE A 1 180 ? -13.405 2.341 21.279 1.00 96.25 180 ILE A CA 1
ATOM 1472 C C . ILE A 1 180 ? -14.369 2.448 20.096 1.00 96.25 180 ILE A C 1
ATOM 1474 O O . ILE A 1 180 ? -15.103 3.429 19.991 1.00 96.25 180 ILE A O 1
ATOM 1478 N N . ALA A 1 181 ? -14.400 1.446 19.215 1.00 96.44 181 ALA A N 1
ATOM 1479 C CA . ALA A 1 181 ? -15.342 1.393 18.105 1.00 96.44 181 ALA A CA 1
ATOM 1480 C C . ALA A 1 181 ? -16.797 1.402 18.598 1.00 96.44 181 ALA A C 1
ATOM 1482 O O . ALA A 1 181 ? -17.595 2.191 18.097 1.00 96.44 181 ALA A O 1
ATOM 1483 N N . GLU A 1 182 ? -17.128 0.589 19.605 1.00 97.19 182 GLU A N 1
ATOM 1484 C CA . GLU A 1 182 ? -18.459 0.529 20.222 1.00 97.19 182 GLU A CA 1
ATOM 1485 C C . GLU A 1 182 ? -18.850 1.876 20.847 1.00 97.19 182 GLU A C 1
ATOM 1487 O O . GLU A 1 182 ? -19.943 2.383 20.591 1.00 97.19 182 GLU A O 1
ATOM 1492 N N . GLU A 1 183 ? -17.941 2.519 21.587 1.00 96.94 183 GLU A N 1
ATOM 1493 C CA . GLU A 1 183 ? -18.161 3.855 22.152 1.00 96.94 183 GLU A CA 1
ATOM 1494 C C . GLU A 1 183 ? -18.415 4.911 21.066 1.00 96.94 183 GLU A C 1
ATOM 1496 O O . GLU A 1 183 ? -19.324 5.737 21.194 1.00 96.94 183 GLU A O 1
ATOM 1501 N N . LYS A 1 184 ? -17.630 4.899 19.980 1.00 96.50 184 LYS A N 1
ATOM 1502 C CA . LYS A 1 184 ? -17.777 5.851 18.868 1.00 96.50 184 LYS A CA 1
ATOM 1503 C C . LYS A 1 184 ? -19.027 5.591 18.035 1.00 96.50 184 LYS A C 1
ATOM 1505 O O . LYS A 1 184 ? -19.639 6.557 17.572 1.00 96.50 184 LYS A O 1
ATOM 1510 N N . LEU A 1 185 ? -19.417 4.328 17.873 1.00 96.12 185 LEU A N 1
ATOM 1511 C CA . LEU A 1 185 ? -20.668 3.944 17.230 1.00 96.12 185 LEU A CA 1
ATOM 1512 C C . LEU A 1 185 ? -21.851 4.471 18.042 1.00 96.12 185 LEU A C 1
ATOM 1514 O O . LEU A 1 185 ? -22.637 5.248 17.510 1.00 96.12 185 LEU A O 1
ATOM 1518 N N . LEU A 1 186 ? -21.911 4.165 19.342 1.00 96.38 186 LEU A N 1
ATOM 1519 C CA . LEU A 1 186 ? -22.996 4.591 20.231 1.00 96.38 186 LEU A CA 1
ATOM 1520 C C . LEU A 1 186 ? -23.139 6.121 20.296 1.00 96.38 186 LEU A C 1
ATOM 1522 O O . LEU A 1 186 ? -24.251 6.643 20.316 1.00 96.38 186 LEU A O 1
ATOM 1526 N N . GLN A 1 187 ? -22.023 6.858 20.295 1.00 95.69 187 GLN A N 1
ATOM 1527 C CA . GLN A 1 187 ? -22.029 8.328 20.310 1.00 95.69 187 GLN A CA 1
ATOM 1528 C C . GLN A 1 187 ? -22.665 8.950 19.060 1.00 95.69 187 GLN A C 1
ATOM 1530 O O . GLN A 1 187 ? -23.207 10.052 19.142 1.00 95.69 187 GLN A O 1
ATOM 1535 N N . ARG A 1 188 ? -22.560 8.293 17.899 1.00 94.44 188 ARG A N 1
ATOM 1536 C CA . ARG A 1 188 ? -22.947 8.879 16.606 1.00 94.44 188 ARG A CA 1
ATOM 1537 C C . ARG A 1 188 ? -24.189 8.237 15.992 1.00 94.44 188 ARG A C 1
ATOM 1539 O O . ARG A 1 188 ? -24.945 8.929 15.315 1.00 94.44 188 ARG A O 1
ATOM 1546 N N . TYR A 1 189 ? -24.389 6.950 16.242 1.00 93.56 189 TYR A N 1
ATOM 1547 C CA . TYR A 1 189 ? -25.453 6.107 15.707 1.00 93.56 189 TYR A CA 1
ATOM 1548 C C . TYR A 1 189 ? -25.984 5.196 16.832 1.00 93.56 189 TYR A C 1
ATOM 1550 O O . TYR A 1 189 ? -25.710 3.999 16.838 1.00 93.56 189 TYR A O 1
ATOM 1558 N N . PRO A 1 190 ? -26.711 5.758 17.817 1.00 94.81 190 PRO A N 1
ATOM 1559 C CA . PRO A 1 190 ? -27.044 5.063 19.063 1.00 94.81 190 PRO A CA 1
ATOM 1560 C C . PRO A 1 190 ? -27.964 3.848 18.897 1.00 94.81 190 PRO A C 1
ATOM 1562 O O . PRO A 1 190 ? -28.010 3.002 19.784 1.00 94.81 190 PRO A O 1
ATOM 1565 N N . ASP A 1 191 ? -28.683 3.766 17.777 1.00 94.88 191 ASP A N 1
ATOM 1566 C CA . ASP A 1 191 ? -29.588 2.656 17.465 1.00 94.88 191 ASP A CA 1
ATOM 1567 C C . ASP A 1 191 ? -28.865 1.434 16.873 1.00 94.88 191 ASP A C 1
ATOM 1569 O O . ASP A 1 191 ? -29.497 0.402 16.668 1.00 94.88 191 ASP A O 1
ATOM 1573 N N . TYR A 1 192 ? -27.559 1.542 16.603 1.00 94.44 192 TYR A N 1
ATOM 1574 C CA . TYR A 1 192 ? -26.758 0.484 15.992 1.00 94.44 192 TYR A CA 1
ATOM 1575 C C . TYR A 1 192 ? -25.786 -0.148 16.985 1.00 94.44 192 TYR A C 1
ATOM 1577 O O . TYR A 1 192 ? -25.251 0.509 17.882 1.00 94.44 192 TYR A O 1
ATOM 1585 N N . MET A 1 193 ? -25.474 -1.421 16.754 1.00 95.75 193 MET A N 1
ATOM 1586 C CA . MET A 1 193 ? -24.418 -2.149 17.457 1.00 95.75 193 MET A CA 1
ATOM 1587 C C . MET A 1 193 ? -23.494 -2.888 16.492 1.00 95.75 193 MET A C 1
ATOM 1589 O O . MET A 1 193 ? -23.873 -3.208 15.368 1.00 95.75 193 MET A O 1
ATOM 1593 N N . ILE A 1 194 ? -22.263 -3.159 16.934 1.00 95.19 194 ILE A N 1
ATOM 1594 C CA . ILE A 1 194 ? -21.307 -3.966 16.171 1.00 95.19 194 ILE A CA 1
ATOM 1595 C C . ILE A 1 194 ? -21.748 -5.429 16.195 1.00 95.19 194 ILE A C 1
ATOM 1597 O O . ILE A 1 194 ? -21.822 -6.041 17.260 1.00 95.19 194 ILE A O 1
ATOM 1601 N N . ASP A 1 195 ? -21.955 -6.002 15.015 1.00 93.75 195 ASP A N 1
ATOM 1602 C CA . ASP A 1 195 ? -22.252 -7.421 14.827 1.00 93.75 195 ASP A CA 1
ATOM 1603 C C . ASP A 1 195 ? -20.966 -8.221 14.564 1.00 93.75 195 ASP A C 1
ATOM 1605 O O . ASP A 1 195 ? -20.649 -9.162 15.293 1.00 93.75 195 ASP A O 1
ATOM 1609 N N . GLN A 1 196 ? -20.171 -7.802 13.576 1.00 91.81 196 GLN A N 1
ATOM 1610 C CA . GLN A 1 196 ? -18.998 -8.543 13.105 1.00 91.81 196 GLN A CA 1
ATOM 1611 C C . GLN A 1 196 ? -17.841 -7.598 12.757 1.00 91.81 196 GLN A C 1
ATOM 1613 O O . GLN A 1 196 ? -18.056 -6.510 12.233 1.00 91.81 196 GLN A O 1
ATOM 1618 N N . LYS A 1 197 ? -16.597 -8.043 12.971 1.00 92.50 197 LYS A N 1
ATOM 1619 C CA . LYS A 1 197 ? -15.404 -7.421 12.377 1.00 92.50 197 LYS A CA 1
ATOM 1620 C C . LYS A 1 197 ? -15.164 -7.992 10.979 1.00 92.50 197 LYS A C 1
ATOM 1622 O O . LYS A 1 197 ? -15.245 -9.202 10.793 1.00 92.50 197 LYS A O 1
ATOM 1627 N N . GLU A 1 198 ? -14.905 -7.138 9.996 1.00 90.31 198 GLU A N 1
ATOM 1628 C CA . GLU A 1 198 ? -14.525 -7.587 8.650 1.00 90.31 198 GLU A CA 1
ATOM 1629 C C . GLU A 1 198 ? -13.017 -7.734 8.515 1.00 90.31 198 GLU A C 1
ATOM 1631 O O . GLU A 1 198 ? -12.540 -8.728 7.976 1.00 90.31 198 GLU A O 1
ATOM 1636 N N . TYR A 1 199 ? -12.276 -6.724 8.967 1.00 89.31 199 TYR A N 1
ATOM 1637 C CA . TYR A 1 199 ? -10.823 -6.744 8.935 1.00 89.31 199 TYR A CA 1
ATOM 1638 C C . TYR A 1 199 ? -10.224 -5.693 9.864 1.00 89.31 199 TYR A C 1
ATOM 1640 O O . TYR A 1 199 ? -10.830 -4.655 10.156 1.00 89.31 199 TYR A O 1
ATOM 1648 N N . THR A 1 200 ? -8.963 -5.930 10.203 1.00 91.19 200 THR A N 1
ATOM 1649 C CA . THR A 1 200 ? -8.019 -4.929 10.689 1.00 91.19 200 THR A CA 1
ATOM 1650 C C . THR A 1 200 ? -6.877 -4.804 9.680 1.00 91.19 200 THR A C 1
ATOM 1652 O O . THR A 1 200 ? -6.354 -5.810 9.198 1.00 91.19 200 THR A O 1
ATOM 1655 N N . ILE A 1 201 ? -6.470 -3.576 9.368 1.00 89.81 201 ILE A N 1
ATOM 1656 C CA . ILE A 1 201 ? -5.248 -3.257 8.629 1.00 89.81 201 ILE A CA 1
ATOM 1657 C C . ILE A 1 201 ? -4.401 -2.335 9.502 1.00 89.81 201 ILE A C 1
ATOM 1659 O O . ILE A 1 201 ? -4.871 -1.286 9.927 1.00 89.81 201 ILE A O 1
ATOM 1663 N N . ILE A 1 202 ? -3.143 -2.688 9.742 1.00 89.62 202 ILE A N 1
ATOM 1664 C CA . ILE A 1 202 ? -2.188 -1.833 10.452 1.00 89.62 202 ILE A CA 1
ATOM 1665 C C . ILE A 1 202 ? -1.118 -1.402 9.465 1.00 89.62 202 ILE A C 1
ATOM 1667 O O . ILE A 1 202 ? -0.399 -2.250 8.941 1.00 89.62 202 ILE A O 1
ATOM 1671 N N . LYS A 1 203 ? -1.007 -0.094 9.230 1.00 89.00 203 LYS A N 1
ATOM 1672 C CA . LYS A 1 203 ? 0.098 0.516 8.493 1.00 89.00 203 LYS A CA 1
ATOM 1673 C C . LYS A 1 203 ? 1.144 0.991 9.494 1.00 89.00 203 LYS A C 1
ATOM 1675 O O . LYS A 1 203 ? 0.982 2.034 10.124 1.00 89.00 203 LYS A O 1
ATOM 1680 N N . HIS A 1 204 ? 2.202 0.209 9.622 1.00 86.44 204 HIS A N 1
ATOM 1681 C CA . HIS A 1 204 ? 3.348 0.503 10.466 1.00 86.44 204 HIS A CA 1
ATOM 1682 C C . HIS A 1 204 ? 4.175 1.654 9.895 1.00 86.44 204 HIS A C 1
ATOM 1684 O O . HIS A 1 204 ? 4.441 1.671 8.692 1.00 86.44 204 HIS A O 1
ATOM 1690 N N . ASN A 1 205 ? 4.625 2.555 10.768 1.00 82.69 205 ASN A N 1
ATOM 1691 C CA . ASN A 1 205 ? 5.575 3.628 10.497 1.00 82.69 205 ASN A CA 1
ATOM 1692 C C . ASN A 1 205 ? 5.240 4.383 9.203 1.00 82.69 205 ASN A C 1
ATOM 1694 O O . ASN A 1 205 ? 6.028 4.422 8.258 1.00 82.69 205 ASN A O 1
ATOM 1698 N N . SER A 1 206 ? 4.031 4.943 9.138 1.00 75.75 206 SER A N 1
ATOM 1699 C CA . SER A 1 206 ? 3.422 5.449 7.904 1.00 75.75 206 SER A CA 1
ATOM 1700 C C . SER A 1 206 ? 4.176 6.607 7.245 1.00 75.75 206 SER A C 1
ATOM 1702 O O . SER A 1 206 ? 4.015 6.820 6.041 1.00 75.75 206 SER A O 1
ATOM 1704 N N . LEU A 1 207 ? 5.010 7.306 8.018 1.00 72.56 207 LEU A N 1
ATOM 1705 C CA . LEU A 1 207 ? 5.914 8.376 7.584 1.00 72.56 207 LEU A CA 1
ATOM 1706 C C . LEU A 1 207 ? 7.377 7.912 7.424 1.00 72.56 207 LEU A C 1
ATOM 1708 O O . LEU A 1 207 ? 8.251 8.712 7.089 1.00 72.56 207 LEU A O 1
ATOM 1712 N N . GLY A 1 208 ? 7.661 6.640 7.704 1.00 67.31 208 GLY A N 1
ATOM 1713 C CA . GLY A 1 208 ? 8.988 6.040 7.638 1.00 67.31 208 GLY A CA 1
ATOM 1714 C C . GLY A 1 208 ? 9.376 5.546 6.244 1.00 67.31 208 GLY A C 1
ATOM 1715 O O . GLY A 1 208 ? 8.591 5.566 5.300 1.00 67.31 208 GLY A O 1
ATOM 1716 N N . GLN A 1 209 ? 10.619 5.074 6.118 1.00 60.38 209 GLN A N 1
ATOM 1717 C CA . GLN A 1 209 ? 11.194 4.653 4.833 1.00 60.38 209 GLN A CA 1
ATOM 1718 C C . GLN A 1 209 ? 10.596 3.350 4.272 1.00 60.38 209 GLN A C 1
ATOM 1720 O O . GLN A 1 209 ? 10.662 3.127 3.064 1.00 60.38 209 GLN A O 1
ATOM 1725 N N . LEU A 1 210 ? 10.024 2.496 5.130 1.00 63.19 210 LEU A N 1
ATOM 1726 C CA . LEU A 1 210 ? 9.449 1.196 4.767 1.00 63.19 210 LEU A CA 1
ATOM 1727 C C . LEU A 1 210 ? 8.177 0.930 5.587 1.00 63.19 210 LEU A C 1
ATOM 1729 O O . LEU A 1 210 ? 8.236 0.252 6.615 1.00 63.19 210 LEU A O 1
ATOM 1733 N N . PRO A 1 211 ? 7.020 1.484 5.186 1.00 64.44 211 PRO A N 1
ATOM 1734 C CA . PRO A 1 211 ? 5.776 1.177 5.869 1.00 64.44 211 PRO A CA 1
ATOM 1735 C C . PRO A 1 211 ? 5.393 -0.289 5.629 1.00 64.44 211 PRO A C 1
ATOM 1737 O O . PRO A 1 211 ? 5.469 -0.783 4.503 1.00 64.44 211 PRO A O 1
ATOM 1740 N N . ARG A 1 212 ? 4.974 -0.992 6.686 1.00 70.31 212 ARG A N 1
ATOM 1741 C CA . ARG A 1 212 ? 4.516 -2.392 6.607 1.00 70.31 212 ARG A CA 1
ATOM 1742 C C . ARG A 1 212 ? 3.015 -2.475 6.818 1.00 70.31 212 ARG A C 1
ATOM 1744 O O . ARG A 1 212 ? 2.466 -1.699 7.594 1.00 70.31 212 ARG A O 1
ATOM 1751 N N . TYR A 1 213 ? 2.375 -3.441 6.168 1.00 77.50 213 TYR A N 1
ATOM 1752 C CA . TYR A 1 213 ? 0.945 -3.689 6.315 1.00 77.50 213 TYR A CA 1
ATOM 1753 C C . TYR A 1 213 ? 0.715 -5.040 6.968 1.00 77.50 213 TYR A C 1
ATOM 1755 O O . TYR A 1 213 ? 1.187 -6.067 6.482 1.00 77.50 213 TYR A O 1
ATOM 1763 N N . TYR A 1 214 ? -0.045 -5.030 8.052 1.00 79.75 214 TYR A N 1
ATOM 1764 C CA . TYR A 1 214 ? -0.555 -6.237 8.681 1.00 79.75 214 TYR A CA 1
ATOM 1765 C C . TYR A 1 214 ? -2.051 -6.284 8.451 1.00 79.75 214 TYR A C 1
ATOM 1767 O O . TYR A 1 214 ? -2.734 -5.310 8.749 1.00 79.75 214 TYR A O 1
ATOM 1775 N N . SER A 1 215 ? -2.551 -7.390 7.908 1.00 81.88 215 SER A N 1
ATOM 1776 C CA . SER A 1 215 ? -3.982 -7.604 7.735 1.00 81.88 215 SER A CA 1
ATOM 1777 C C . SER A 1 215 ? -4.420 -8.798 8.564 1.00 81.88 215 SER A C 1
ATOM 1779 O O . SER A 1 215 ? -3.809 -9.865 8.495 1.00 81.88 215 SER A O 1
ATOM 1781 N N . TYR A 1 216 ? -5.473 -8.597 9.347 1.00 80.06 216 TYR A N 1
ATOM 1782 C CA . TYR A 1 216 ? -6.073 -9.619 10.188 1.00 80.06 216 TYR A CA 1
ATOM 1783 C C . TYR A 1 216 ? -7.562 -9.711 9.849 1.00 80.06 216 TYR A C 1
ATOM 1785 O O . TYR A 1 216 ? -8.243 -8.684 9.902 1.00 80.06 216 TYR A O 1
ATOM 1793 N N . PRO A 1 217 ? -8.078 -10.897 9.484 1.00 75.00 217 PRO A N 1
ATOM 1794 C CA . PRO A 1 217 ? -9.513 -11.080 9.271 1.00 75.00 217 PRO A CA 1
ATOM 1795 C C . PRO A 1 217 ? -10.285 -11.109 10.601 1.00 75.00 217 PRO A C 1
ATOM 1797 O O . PRO A 1 217 ? -11.406 -10.620 10.674 1.00 75.00 217 PRO A O 1
ATOM 1800 N N . ASP A 1 218 ? -9.651 -11.616 11.661 1.00 79.62 218 ASP A N 1
ATOM 1801 C CA . ASP A 1 218 ? -10.240 -11.811 12.987 1.00 79.62 218 ASP A CA 1
ATOM 1802 C C . ASP A 1 218 ? -9.438 -11.047 14.054 1.00 79.62 218 ASP A C 1
ATOM 1804 O O . ASP A 1 218 ? -8.843 -9.998 13.789 1.00 79.62 218 ASP A O 1
ATOM 1808 N N . ASP A 1 219 ? -9.444 -11.528 15.296 1.00 86.19 219 ASP A N 1
ATOM 1809 C CA . ASP A 1 219 ? -8.705 -10.934 16.406 1.00 86.19 219 ASP A CA 1
ATOM 1810 C C . ASP A 1 219 ? -7.199 -10.890 16.161 1.00 86.19 219 ASP A C 1
ATOM 1812 O O . ASP A 1 219 ? -6.576 -11.830 15.666 1.00 86.19 219 ASP A O 1
ATOM 1816 N N . PHE A 1 220 ? -6.620 -9.746 16.510 1.00 89.62 220 PHE A N 1
ATOM 1817 C CA . PHE A 1 220 ? -5.220 -9.433 16.317 1.00 89.62 220 PHE A CA 1
ATOM 1818 C C . PHE A 1 220 ? -4.552 -9.103 17.648 1.00 89.62 220 PHE A C 1
ATOM 1820 O O . PHE A 1 220 ? -5.153 -8.551 18.576 1.00 89.62 220 PHE A O 1
ATOM 1827 N N . SER A 1 221 ? -3.259 -9.406 17.690 1.00 91.25 221 SER A N 1
ATOM 1828 C CA . SER A 1 221 ? -2.317 -8.860 18.654 1.00 91.25 221 SER A CA 1
ATOM 1829 C C . SER A 1 221 ? -1.121 -8.355 17.862 1.00 91.25 221 SER A C 1
ATOM 1831 O O . SER A 1 221 ? -0.452 -9.130 17.176 1.00 91.25 221 SER A O 1
ATOM 1833 N N . TYR A 1 222 ? -0.902 -7.047 17.909 1.00 92.50 222 TYR A N 1
ATOM 1834 C CA . TYR A 1 222 ? 0.183 -6.378 17.209 1.00 92.50 222 TYR A CA 1
ATOM 1835 C C . TYR A 1 222 ? 1.139 -5.784 18.232 1.00 92.50 222 TYR A C 1
ATOM 1837 O O . TYR A 1 222 ? 0.732 -4.988 19.072 1.00 92.50 222 TYR A O 1
ATOM 1845 N N . GLU A 1 223 ? 2.401 -6.184 18.167 1.00 95.12 223 GLU A N 1
ATOM 1846 C CA . GLU A 1 223 ? 3.471 -5.574 18.948 1.00 95.12 223 GLU A CA 1
ATOM 1847 C C . GLU A 1 223 ? 4.066 -4.422 18.137 1.00 95.12 223 GLU A C 1
ATOM 1849 O O . GLU A 1 223 ? 4.468 -4.618 16.986 1.00 95.12 223 GLU A O 1
ATOM 1854 N N . ILE A 1 224 ? 4.083 -3.221 18.717 1.00 93.56 224 ILE A N 1
ATOM 1855 C CA . ILE A 1 224 ? 4.586 -2.012 18.064 1.00 93.56 224 ILE A CA 1
ATOM 1856 C C . ILE A 1 224 ? 6.065 -2.220 17.745 1.00 93.56 224 ILE A C 1
ATOM 1858 O O . ILE A 1 224 ? 6.901 -2.282 18.640 1.00 93.56 224 ILE A O 1
ATOM 1862 N N . GLN A 1 225 ? 6.384 -2.334 16.458 1.00 91.12 225 GLN A N 1
ATOM 1863 C CA . GLN A 1 225 ? 7.712 -2.781 16.034 1.00 91.12 225 GLN A CA 1
ATOM 1864 C C . GLN A 1 225 ? 8.776 -1.695 16.160 1.00 91.12 225 GLN A C 1
ATOM 1866 O O . GLN A 1 225 ? 8.472 -0.506 15.999 1.00 91.12 225 GLN A O 1
ATOM 1871 N N . ASP A 1 226 ? 10.019 -2.131 16.369 1.00 90.88 226 ASP A N 1
ATOM 1872 C CA . ASP A 1 226 ? 11.207 -1.284 16.303 1.00 90.88 226 ASP A CA 1
ATOM 1873 C C . ASP A 1 226 ? 11.288 -0.551 14.962 1.00 90.88 226 ASP A C 1
ATOM 1875 O O . ASP A 1 226 ? 10.917 -1.073 13.909 1.00 90.88 226 ASP A O 1
ATOM 1879 N N . ARG A 1 227 ? 11.792 0.683 14.998 1.00 88.38 227 ARG A N 1
ATOM 1880 C CA . ARG A 1 227 ? 11.917 1.545 13.820 1.00 88.38 227 ARG A CA 1
ATOM 1881 C C . ARG A 1 227 ? 12.952 2.640 14.039 1.00 88.38 227 ARG A C 1
ATOM 1883 O O . ARG A 1 227 ? 13.246 3.014 15.174 1.00 88.38 227 ARG A O 1
ATOM 1890 N N . GLN A 1 228 ? 13.464 3.190 12.943 1.00 87.75 228 GLN A N 1
ATOM 1891 C CA . GLN A 1 228 ? 14.292 4.394 12.997 1.00 87.75 228 GLN A CA 1
ATOM 1892 C C . GLN A 1 228 ? 13.457 5.587 13.476 1.00 87.75 228 GLN A C 1
ATOM 1894 O O . GLN A 1 228 ? 12.297 5.739 13.083 1.00 87.75 228 GLN A O 1
ATOM 1899 N N . ARG A 1 229 ? 14.083 6.488 14.231 1.00 87.56 229 ARG A N 1
ATOM 1900 C CA . ARG A 1 229 ? 13.581 7.848 14.422 1.00 87.56 229 ARG A CA 1
ATOM 1901 C C . ARG A 1 229 ? 13.465 8.546 13.070 1.00 87.56 229 ARG A C 1
ATOM 1903 O O . ARG A 1 229 ? 14.330 8.393 12.200 1.00 87.56 229 ARG A O 1
ATOM 1910 N N . ILE A 1 230 ? 12.413 9.334 12.894 1.00 85.25 230 ILE A N 1
ATOM 1911 C CA . ILE A 1 230 ? 12.192 10.065 11.650 1.00 85.25 230 ILE A CA 1
ATOM 1912 C C . ILE A 1 230 ? 12.718 11.486 11.831 1.00 85.25 230 ILE A C 1
ATOM 1914 O O . ILE A 1 230 ? 12.293 12.216 12.721 1.00 85.25 230 ILE A O 1
ATOM 1918 N N . MET A 1 231 ? 13.638 11.890 10.958 1.00 83.94 231 MET A N 1
ATOM 1919 C CA . MET A 1 231 ? 14.128 13.265 10.903 1.00 83.94 231 MET A CA 1
ATOM 1920 C C . MET A 1 231 ? 13.393 14.010 9.795 1.00 83.94 231 MET A C 1
ATOM 1922 O O . MET A 1 231 ? 13.530 13.672 8.616 1.00 83.94 231 MET A O 1
ATOM 1926 N N . ALA A 1 232 ? 12.636 15.041 10.159 1.00 82.25 232 ALA A N 1
ATOM 1927 C CA . ALA A 1 232 ? 12.061 15.953 9.186 1.00 82.25 232 ALA A CA 1
ATOM 1928 C C . ALA A 1 232 ? 13.191 16.689 8.456 1.00 82.25 232 ALA A C 1
ATOM 1930 O O . ALA A 1 232 ? 14.142 17.169 9.079 1.00 82.25 232 ALA A O 1
ATOM 1931 N N . LYS A 1 233 ? 13.085 16.798 7.130 1.00 85.00 233 LYS A N 1
ATOM 1932 C CA . LYS A 1 233 ? 14.034 17.538 6.293 1.00 85.00 233 LYS A CA 1
ATOM 1933 C C . LYS A 1 233 ? 13.300 18.600 5.497 1.00 85.00 233 LYS A C 1
ATOM 1935 O O . LYS A 1 233 ? 12.202 18.365 4.998 1.00 85.00 233 LYS A O 1
ATOM 1940 N N . ASP A 1 234 ? 13.922 19.761 5.361 1.00 81.56 234 ASP A N 1
ATOM 1941 C CA . ASP A 1 234 ? 13.447 20.794 4.458 1.00 81.56 234 ASP A CA 1
ATOM 1942 C C . ASP A 1 234 ? 13.542 20.271 3.014 1.00 81.56 234 ASP A C 1
ATOM 1944 O O . ASP A 1 234 ? 14.631 19.895 2.571 1.00 81.56 234 ASP A O 1
ATOM 1948 N N . PRO A 1 235 ? 12.435 20.240 2.256 1.00 79.94 235 PRO A N 1
ATOM 1949 C CA . PRO A 1 235 ? 12.407 19.590 0.949 1.00 79.94 235 PRO A CA 1
ATOM 1950 C C . PRO A 1 235 ? 13.243 20.317 -0.114 1.00 79.94 235 PRO A C 1
ATOM 1952 O O . PRO A 1 235 ? 13.553 19.727 -1.144 1.00 79.94 235 PRO A O 1
ATOM 1955 N N . LYS A 1 236 ? 13.613 21.588 0.105 1.00 82.12 236 LYS A N 1
ATOM 1956 C CA . LYS A 1 236 ? 14.395 22.383 -0.856 1.00 82.12 236 LYS A CA 1
ATOM 1957 C C . LYS A 1 236 ? 15.892 22.327 -0.574 1.00 82.12 236 LYS A C 1
ATOM 1959 O O . LYS A 1 236 ? 16.691 22.254 -1.500 1.00 82.12 236 LYS A O 1
ATOM 1964 N N . SER A 1 237 ? 16.270 22.414 0.695 1.00 84.69 237 SER A N 1
ATOM 1965 C CA . SER A 1 237 ? 17.660 22.508 1.150 1.00 84.69 237 SER A CA 1
ATOM 1966 C C . SER A 1 237 ? 18.218 21.187 1.677 1.00 84.69 237 SER A C 1
ATOM 1968 O O . SER A 1 237 ? 19.427 21.075 1.859 1.00 84.69 237 SER A O 1
ATOM 1970 N N . GLY A 1 238 ? 17.359 20.202 1.957 1.00 81.06 238 GLY A N 1
ATOM 1971 C CA . GLY A 1 238 ? 17.728 18.925 2.571 1.00 81.06 238 GLY A CA 1
ATOM 1972 C C . GLY A 1 238 ? 18.139 19.035 4.042 1.00 81.06 238 GLY A C 1
ATOM 1973 O O . GLY A 1 238 ? 18.542 18.036 4.638 1.00 81.06 238 GLY A O 1
ATOM 1974 N N . LYS A 1 239 ? 18.058 20.233 4.636 1.00 86.25 239 LYS A N 1
ATOM 1975 C CA . LYS A 1 239 ? 18.477 20.486 6.014 1.00 86.25 239 LYS A CA 1
ATOM 1976 C C . LYS A 1 239 ? 17.514 19.824 6.996 1.00 86.25 239 LYS A C 1
ATOM 1978 O O . LYS A 1 239 ? 16.303 19.956 6.852 1.00 86.25 239 LYS A O 1
ATOM 1983 N N . GLU A 1 240 ? 18.051 19.161 8.013 1.00 86.56 240 GLU A N 1
ATOM 1984 C CA . GLU A 1 240 ? 17.244 18.590 9.093 1.00 86.56 240 GLU A CA 1
ATOM 1985 C C . GLU A 1 240 ? 16.540 19.699 9.890 1.00 86.56 240 GLU A C 1
ATOM 1987 O O . GLU A 1 240 ? 17.161 20.682 10.305 1.00 86.56 240 GLU A O 1
ATOM 1992 N N . LEU A 1 241 ? 15.228 19.544 10.062 1.00 82.56 241 LEU A N 1
ATOM 1993 C CA . LEU A 1 241 ? 14.337 20.471 10.763 1.00 82.56 241 LEU A CA 1
ATOM 1994 C C . LEU A 1 241 ? 14.022 20.018 12.194 1.00 82.56 241 LEU A C 1
ATOM 1996 O O . LEU A 1 241 ? 13.499 20.806 12.976 1.00 82.56 241 LEU A O 1
ATOM 2000 N N . GLY A 1 242 ? 14.361 18.775 12.538 1.00 82.25 242 GLY A N 1
ATOM 2001 C CA . GLY A 1 242 ? 14.106 18.173 13.842 1.00 82.25 242 GLY A CA 1
ATOM 2002 C C . GLY A 1 242 ? 13.514 16.776 13.716 1.00 82.25 242 GLY A C 1
ATOM 2003 O O . GLY A 1 242 ? 13.301 16.272 12.612 1.00 82.25 242 GLY A O 1
ATOM 2004 N N . GLU A 1 243 ? 13.270 16.151 14.859 1.00 83.06 243 GLU A N 1
ATOM 2005 C CA . GLU A 1 243 ? 12.563 14.877 14.924 1.00 83.06 243 GLU A CA 1
ATOM 2006 C C . GLU A 1 243 ? 11.076 15.077 14.607 1.00 83.06 243 GLU A C 1
ATOM 2008 O O . GLU A 1 243 ? 10.474 16.091 14.970 1.00 83.06 243 GLU A O 1
ATOM 2013 N N . THR A 1 244 ? 10.490 14.117 13.901 1.00 83.62 244 THR A N 1
ATOM 2014 C CA . THR A 1 244 ? 9.047 14.029 13.684 1.00 83.62 244 THR A CA 1
ATOM 2015 C C . THR A 1 244 ? 8.533 12.706 14.228 1.00 83.62 244 THR A C 1
ATOM 2017 O O . THR A 1 244 ? 9.267 11.718 14.293 1.00 83.62 244 THR A O 1
ATOM 2020 N N . GLN A 1 245 ? 7.276 12.705 14.661 1.00 83.88 245 GLN A N 1
ATOM 2021 C CA . GLN A 1 245 ? 6.696 11.576 15.367 1.00 83.88 245 GLN A CA 1
ATOM 2022 C C . GLN A 1 245 ? 6.504 10.388 14.420 1.00 83.88 245 GLN A C 1
ATOM 2024 O O . GLN A 1 245 ? 6.023 10.544 13.295 1.00 83.88 245 GLN A O 1
ATOM 2029 N N . SER A 1 246 ? 6.879 9.189 14.872 1.00 88.56 246 SER A N 1
ATOM 2030 C CA . SER A 1 246 ? 6.512 7.961 14.168 1.00 88.56 246 SER A CA 1
ATOM 2031 C C . SER A 1 246 ? 5.029 7.679 14.372 1.00 88.56 246 SER A C 1
ATOM 2033 O O . SER A 1 246 ? 4.503 7.925 15.454 1.00 88.56 246 SER A O 1
ATOM 2035 N N . ILE A 1 247 ? 4.363 7.160 13.342 1.00 91.12 247 ILE A N 1
ATOM 2036 C CA . ILE A 1 247 ? 2.922 6.911 13.363 1.00 91.12 247 ILE A CA 1
ATOM 2037 C C . ILE A 1 247 ? 2.642 5.483 12.904 1.00 91.12 247 ILE A C 1
ATOM 2039 O O . ILE A 1 247 ? 3.099 5.084 11.830 1.00 91.12 247 ILE A O 1
ATOM 2043 N N . ASP A 1 248 ? 1.853 4.744 13.682 1.00 93.00 248 ASP A N 1
ATOM 2044 C CA . ASP A 1 248 ? 1.162 3.541 13.217 1.00 93.00 248 ASP A CA 1
ATOM 2045 C C . ASP A 1 248 ? -0.312 3.876 12.998 1.00 93.00 248 ASP A C 1
ATOM 2047 O O . ASP A 1 248 ? -1.000 4.361 13.897 1.00 93.00 248 ASP A O 1
ATOM 2051 N N . ASN A 1 249 ? -0.813 3.605 11.794 1.00 93.38 249 ASN A N 1
ATOM 2052 C CA . ASN A 1 249 ? -2.228 3.767 11.497 1.00 93.38 249 ASN A CA 1
ATOM 2053 C C . ASN A 1 249 ? -2.941 2.420 11.629 1.00 93.38 249 ASN A C 1
ATOM 2055 O O . ASN A 1 249 ? -2.624 1.475 10.905 1.00 93.38 249 ASN A O 1
ATOM 2059 N N . VAL A 1 250 ? -3.932 2.344 12.512 1.00 94.81 250 VAL A N 1
ATOM 2060 C CA . VAL A 1 250 ? -4.803 1.179 12.684 1.00 94.81 250 VAL A CA 1
ATOM 2061 C C . VAL A 1 250 ? -6.131 1.464 11.994 1.00 94.81 250 VAL A C 1
ATOM 2063 O O . VAL A 1 250 ? -6.799 2.452 12.286 1.00 94.81 250 VAL A O 1
ATOM 2066 N N . PHE A 1 251 ? -6.522 0.593 11.076 1.00 94.12 251 PHE A N 1
ATOM 2067 C CA . PHE A 1 251 ? -7.743 0.696 10.294 1.00 94.12 251 PHE A CA 1
ATOM 2068 C C . PHE A 1 251 ? -8.622 -0.514 10.561 1.00 94.12 251 PHE A C 1
ATOM 2070 O O . PHE A 1 251 ? -8.206 -1.637 10.295 1.00 94.12 251 PHE A O 1
ATOM 2077 N N . GLU A 1 252 ? -9.848 -0.303 11.020 1.00 94.50 252 GLU A N 1
ATOM 2078 C CA . GLU A 1 252 ? -10.811 -1.389 11.197 1.00 94.50 252 GLU A CA 1
ATOM 2079 C C . GLU A 1 252 ? -12.104 -1.129 10.447 1.00 94.50 252 GLU A C 1
ATOM 2081 O O . GLU A 1 252 ? -12.553 0.015 10.311 1.00 94.50 252 GLU A O 1
ATOM 2086 N N . LYS A 1 253 ? -12.715 -2.218 9.985 1.00 93.81 253 LYS A N 1
ATOM 2087 C CA . LYS A 1 253 ? -14.058 -2.203 9.422 1.00 93.81 253 LYS A CA 1
ATOM 2088 C C . LYS A 1 253 ? -14.943 -3.194 10.163 1.00 93.81 253 LYS A C 1
ATOM 2090 O O . LYS A 1 253 ? -14.565 -4.352 10.346 1.00 93.81 253 LYS A O 1
ATOM 2095 N N . TYR A 1 254 ? -16.122 -2.729 10.556 1.00 94.75 254 TYR A N 1
ATOM 2096 C CA . TYR A 1 254 ? -17.132 -3.520 11.248 1.00 94.75 254 TYR A CA 1
ATOM 2097 C C . TYR A 1 254 ? -18.466 -3.493 10.503 1.00 94.75 254 TYR A C 1
ATOM 2099 O O . TYR A 1 254 ? -18.882 -2.459 9.972 1.00 94.75 254 TYR A O 1
ATOM 2107 N N . LEU A 1 255 ? -19.164 -4.624 10.536 1.00 95.00 255 LEU A N 1
ATOM 2108 C CA . LEU A 1 255 ? -20.572 -4.719 10.187 1.00 95.00 255 LEU A CA 1
ATOM 2109 C C . LEU A 1 255 ? -21.429 -4.366 11.405 1.00 95.00 255 LEU A C 1
ATOM 2111 O O . LEU A 1 255 ? -21.147 -4.820 12.518 1.00 95.00 255 LEU A O 1
ATOM 2115 N N . ILE A 1 256 ? -22.469 -3.567 11.181 1.00 95.38 256 ILE A N 1
ATOM 2116 C CA . ILE A 1 256 ? -23.400 -3.085 12.207 1.00 95.38 256 ILE A CA 1
ATOM 2117 C C . ILE A 1 256 ? -24.841 -3.500 11.904 1.00 95.38 256 ILE A C 1
ATOM 2119 O O . ILE A 1 256 ? -25.202 -3.726 10.743 1.00 95.38 256 ILE A O 1
ATOM 2123 N N . THR A 1 257 ? -25.649 -3.597 12.959 1.00 93.12 257 THR A N 1
ATOM 2124 C CA . THR A 1 257 ? -27.078 -3.954 12.923 1.00 93.12 257 THR A CA 1
ATOM 2125 C C . THR A 1 257 ? -27.889 -3.085 13.857 1.00 93.12 257 THR A C 1
ATOM 2127 O O . THR A 1 257 ? -27.309 -2.688 14.898 1.00 93.12 257 THR A O 1
#

Organism: Streptococcus uberis (NCBI:txid1349)

Foldseek 3Di:
DDDPPPPPVVPPPPPPPPLQWEKEQEFAWEQEPPDRDIHGQGDQIDTDPDRPPQKDAQVNVLVSSVVSCVVVVVVLFKDFDHFDPFKFKAFPVRDTWAFDPVPRSMTGHDPDRGYIYIYYYTYIYGDDDDPAPAWDFKAWEKEKEWEAAPVRPDTDDIDIDRPGMDTQQDKDKPVVVQVVVQVVCCVPPVVKGFDFWQKKWKFFQVVDPRTDIDIDRHIDIDGNHIDYFDFDADPPPRHTPGTDHGYMYMYTYTHMD

Secondary structure (DSSP, 8-state):
--------TTT-------TTS-EEEEEEEEEETTS--EEEEEEEEEE-S-TT--EE-HHHHHHHHHHHHHHTT-TTTEEEEEE-TT-EEE-TT-PEE--BTTTTTBEEPPSS--EEEEEEEEEEEEPPPPP-SSB-SEEEEEEEEEEEETTSS--PPPEEEEEEEEETTPEEEHHHHHHHHHHHHHHH-TT--EEEEEEEEEEETTTSSS-EEEEESS--EEE----BPEEEE-TTT--EEEEE--EEEEEEEEEE-

pLDDT: mean 84.23, std 15.95, range [24.2, 97.19]

Sequence (257 aa):
AAITGYDSDYYARYIDPDENKITFAINVDGFVEGSNQEILIRGIHHVLTDQNQKIVTKAELLDAIRHQMVLLQLDYSYELVDFAPDAQLLTRDRRLLFANRNFEESVSLEDTIQEYLLKGHVILRKRVEEPITHPTETANIEYKVQFATKDGEFHPLPIFVDYGEKHIGEKLTSDEFRKIAEEKLLQRYPDYMIDQKEYTIIKHNSLGQLPRYYSYPDDFSYEIQDRQRIMAKDPKSGKELGETQSIDNVFEKYLIT

Radius of gyration: 23.26 Å; chains: 1; bounding box: 54×42×61 Å

InterPro domains:
  IPR004093 Staphylokinase [PF02821] (16-127)
  IPR004093 Staphylokinase [PF02821] (136-257)
  IPR036120 Staphylokinase/Streptokinase superfamily [SSF54328] (2-127)
  IPR036120 Staphylokinase/Streptokinase superfamily [SSF54328] (132-257)